Protein AF-T1CSE5-F1 (afdb_monomer_lite)

Organism: NCBI:txid410659

pLDDT: mean 74.05, std 18.42, range [29.72, 98.0]

Foldseek 3Di:
DDDDDPVDDDDDDDDPDDDDDDDPPPDPDDDDDDDDDDDDDDDDDDDDDDPDDDPDPPPPPVVVVVVVVVVVCCVPVVDPPDLLVVQVVLLVQLVVQLVLLVVLCPDPVNVVLVVLLVVLLVVCCVPPNVPQDSSNVSSVLSCLVLVQLLVCLLDPPDNPLVPDPVSVSSVVSVVSSCVPDDDPPCVSSVVVSVVSNVCSPPDPDPVSSVVSVVVCCVNRVCSSPVVVCVVLVQDDDDLVVLLVVQVVVQVCCCPPPVDGCLDPPRDDDDPCCRVVSNVVCNVVNCRHDPVSD

Radius of gyration: 32.75 Å; chains: 1; bounding box: 56×81×98 Å

Secondary structure (DSSP, 8-state):
--PPPTT--------S----PPP----------------------PPPPP-----------HHHHHHHHHHHHHHHHS----HHHHHHHHHHHHHHHHHHHHHHHH-TT-HHHHHHHHHHHHHHHHHT-TT--HHHHHHHHHHHHHHHHHHHHHTTT--HHHH-HHHHHHHHHHHHHHTT---SSHHHHHHHHHHHHHHHTT--SHHHHHHHHHHHIIIIIHHHSHHHHHHH------HHHHHHHHHHHHHHHHHHHS--TTSTT-----TT-TTTHHHHHHHHSSSS-TTT-

InterPro domains:
  IPR029063 S-adenosyl-L-methionine-dependent methyltransferase superfamily [G3DSA:3.40.50.150] (212-290)
  IPR029063 S-adenosyl-L-methionine-dependent methyltransferase superfamily [SSF53335] (146-285)
  IPR053980 Type ISP restriction-modification enzyme, coupler domain [PF22240] (82-207)

Sequence (293 aa):
MIGRDPRKMEVIAITDKIQRQAAKTKDKITKPRGPSGRGSHGIGEPAPTPTYKAQQELQFEIGEIERAIYARLVQKVGNRHHWEDWANDIAKIANTHIDRIRGILENPDYPLEQAAFASFATDLRQNLNDSISDDEIIEMLAQHLITRPVFDSLFEGYSFARHNPISQAMQSVVDILESHQISKEADTLQVFYDSVKFRASGIDNAAGKQKIVVELYDKFFRNAFPRMSERLGIVYTPVEVVDFIIHSVNHILKVEFDQTLGSQGVHILDPFTGTGTFITRLLQSGLITPKEL

Structure (mmCIF, N/CA/C/O backbone):
data_AF-T1CSE5-F1
#
_entry.id   AF-T1CSE5-F1
#
loop_
_atom_site.group_PDB
_atom_site.id
_atom_site.type_symbol
_atom_site.label_atom_id
_atom_site.label_alt_id
_atom_site.label_comp_id
_atom_site.label_asym_id
_atom_site.label_entity_id
_atom_site.label_seq_id
_atom_site.pdbx_PDB_ins_code
_atom_site.Cartn_x
_atom_site.Cartn_y
_atom_site.Cartn_z
_atom_site.occupancy
_atom_site.B_iso_or_equiv
_atom_site.auth_seq_id
_atom_site.auth_comp_id
_atom_site.auth_asym_id
_atom_site.auth_atom_id
_atom_site.pdbx_PDB_model_num
ATOM 1 N N . MET A 1 1 ? -29.639 42.936 -13.467 1.00 33.81 1 MET A N 1
ATOM 2 C CA . MET A 1 1 ? -28.877 41.770 -12.973 1.00 33.81 1 MET A CA 1
ATOM 3 C C . MET A 1 1 ? -29.198 40.594 -13.876 1.00 33.81 1 MET A C 1
ATOM 5 O O . MET A 1 1 ? -30.325 40.127 -13.839 1.00 33.81 1 MET A O 1
ATOM 9 N N . ILE A 1 2 ? -28.268 40.176 -14.734 1.00 37.53 2 ILE A N 1
ATOM 10 C CA . ILE A 1 2 ? -28.406 38.945 -15.523 1.00 37.53 2 ILE A CA 1
ATOM 11 C C . ILE A 1 2 ? -27.413 37.959 -14.912 1.00 37.53 2 ILE A C 1
ATOM 13 O O . ILE A 1 2 ? -26.215 38.236 -14.879 1.00 37.53 2 ILE A O 1
ATOM 17 N N . GLY A 1 3 ? -27.929 36.878 -14.327 1.00 45.94 3 GLY A N 1
ATOM 18 C CA . GLY A 1 3 ? -27.120 35.826 -13.719 1.00 45.94 3 GLY A CA 1
ATOM 19 C C . GLY A 1 3 ? -26.286 35.108 -14.778 1.00 45.94 3 GLY A C 1
ATOM 20 O O . GLY A 1 3 ? -26.797 34.769 -15.844 1.00 45.94 3 GLY A O 1
ATOM 21 N N . ARG A 1 4 ? -24.996 34.905 -14.492 1.00 54.53 4 ARG A N 1
ATOM 22 C CA . ARG A 1 4 ? -24.082 34.124 -15.335 1.00 54.53 4 ARG A CA 1
ATOM 23 C C . ARG A 1 4 ? -24.475 32.646 -15.281 1.00 54.53 4 ARG A C 1
ATOM 25 O O . ARG A 1 4 ? -24.488 32.057 -14.206 1.00 54.53 4 ARG A O 1
ATOM 32 N N . ASP A 1 5 ? -24.771 32.071 -16.443 1.00 52.59 5 ASP A N 1
ATOM 33 C CA . ASP A 1 5 ? -24.953 30.631 -16.641 1.00 52.59 5 ASP A CA 1
ATOM 34 C C . ASP A 1 5 ? -23.608 29.901 -16.416 1.00 52.59 5 ASP A C 1
ATOM 36 O O . ASP A 1 5 ? -22.650 30.170 -17.146 1.00 52.59 5 ASP A O 1
ATOM 40 N N . PRO A 1 6 ? -23.494 28.988 -15.432 1.00 58.56 6 PRO A N 1
ATOM 41 C CA . PRO A 1 6 ? -22.246 28.290 -15.117 1.00 58.56 6 PRO A CA 1
ATOM 42 C C . PRO A 1 6 ? -21.803 27.280 -16.189 1.00 58.56 6 PRO A C 1
ATOM 44 O O . PRO A 1 6 ? -20.710 26.728 -16.080 1.00 58.56 6 PRO A O 1
ATOM 47 N N . ARG A 1 7 ? -22.609 27.028 -17.232 1.00 59.19 7 ARG A N 1
ATOM 48 C CA . ARG A 1 7 ? -22.254 26.124 -18.343 1.00 59.19 7 ARG A CA 1
ATOM 49 C C . ARG A 1 7 ? -21.482 26.803 -19.476 1.00 59.19 7 ARG A C 1
ATOM 51 O O . ARG A 1 7 ? -21.030 26.117 -20.389 1.00 59.19 7 ARG A O 1
ATOM 58 N N . LYS A 1 8 ? -21.332 28.132 -19.449 1.00 44.88 8 LYS A N 1
ATOM 59 C CA . LYS A 1 8 ? -20.602 28.898 -20.469 1.00 44.88 8 LYS A CA 1
ATOM 60 C C . LYS A 1 8 ? -19.478 29.707 -19.831 1.00 44.88 8 LYS A C 1
ATOM 62 O O . LYS A 1 8 ? -19.724 30.583 -19.009 1.00 44.88 8 LYS A O 1
ATOM 67 N N . MET A 1 9 ? -18.241 29.437 -20.248 1.00 55.22 9 MET A N 1
ATOM 68 C CA . MET A 1 9 ? -17.080 30.253 -19.896 1.00 55.22 9 MET A CA 1
ATOM 69 C C . MET A 1 9 ? -16.775 31.219 -21.044 1.00 55.22 9 MET A C 1
ATOM 71 O O . MET A 1 9 ? -16.553 30.797 -22.176 1.00 55.22 9 MET A O 1
ATOM 75 N N . GLU A 1 10 ? -16.770 32.516 -20.746 1.00 54.25 10 GLU A N 1
ATOM 76 C CA . GLU A 1 10 ? -16.386 33.573 -21.682 1.00 54.25 10 GLU A CA 1
ATOM 77 C C . GLU A 1 10 ? -14.981 34.067 -21.321 1.00 54.25 10 GLU A C 1
ATOM 79 O O . GLU A 1 10 ? -14.750 34.564 -20.215 1.00 54.25 10 GLU A O 1
ATOM 84 N N . VAL A 1 11 ? -14.028 33.897 -22.241 1.00 55.38 11 VAL A N 1
ATOM 85 C CA . VAL A 1 11 ? -12.640 34.339 -22.068 1.00 55.38 11 VAL A CA 1
ATOM 86 C C . VAL A 1 11 ? -12.456 35.655 -22.813 1.00 55.38 11 VAL A C 1
ATOM 88 O O . VAL A 1 11 ? -12.438 35.684 -24.040 1.00 55.38 11 VAL A O 1
ATOM 91 N N . ILE A 1 12 ? -12.303 36.747 -22.066 1.00 52.47 12 ILE A N 1
ATOM 92 C CA . ILE A 1 12 ? -12.042 38.078 -22.622 1.00 52.47 12 ILE A CA 1
ATOM 93 C C . ILE A 1 12 ? -10.558 38.387 -22.420 1.00 52.47 12 ILE A C 1
ATOM 95 O O . ILE A 1 12 ? -10.112 38.652 -21.303 1.00 52.47 12 ILE A O 1
ATOM 99 N N . ALA A 1 13 ? -9.777 38.327 -23.499 1.00 45.34 13 ALA A N 1
ATOM 100 C CA . ALA A 1 13 ? -8.375 38.724 -23.482 1.00 45.34 13 ALA A CA 1
ATOM 101 C C . ALA A 1 13 ? -8.272 40.251 -23.622 1.00 45.34 13 ALA A C 1
ATOM 103 O O . ALA A 1 13 ? -8.474 40.797 -24.703 1.00 45.34 13 ALA A O 1
ATOM 104 N N . ILE A 1 14 ? -7.957 40.940 -22.524 1.00 52.62 14 ILE A N 1
ATOM 105 C CA . ILE A 1 14 ? -7.673 42.380 -22.523 1.00 52.62 14 ILE A CA 1
ATOM 106 C C . ILE A 1 14 ? -6.153 42.543 -22.509 1.00 52.62 14 ILE A C 1
ATOM 108 O O . ILE A 1 14 ? -5.489 42.085 -21.578 1.00 52.62 14 ILE A O 1
ATOM 112 N N . THR A 1 15 ? -5.592 43.161 -23.549 1.00 50.06 15 THR A N 1
ATOM 113 C CA . THR A 1 15 ? -4.172 43.527 -23.588 1.00 50.06 15 THR A CA 1
ATOM 114 C C . THR A 1 15 ? -4.006 44.969 -24.040 1.00 50.06 15 THR A C 1
ATOM 116 O O . THR A 1 15 ? -4.461 45.350 -25.116 1.00 50.06 15 THR A O 1
ATOM 119 N N . ASP A 1 16 ? -3.295 45.754 -23.236 1.00 48.62 16 ASP A N 1
ATOM 120 C CA . ASP A 1 16 ? -2.958 47.146 -23.555 1.00 48.62 16 ASP A CA 1
ATOM 121 C C . ASP A 1 16 ? -1.625 47.254 -24.318 1.00 48.62 16 ASP A C 1
ATOM 123 O O . ASP A 1 16 ? -1.178 48.345 -24.672 1.00 48.62 16 ASP A O 1
ATOM 127 N N . LYS A 1 17 ? -0.940 46.123 -24.560 1.00 50.91 17 LYS A N 1
ATOM 128 C CA . LYS A 1 17 ? 0.380 46.084 -25.203 1.00 50.91 17 LYS A CA 1
ATOM 129 C C . LYS A 1 17 ? 0.447 44.988 -26.258 1.00 50.91 17 LYS A C 1
ATOM 131 O O . LYS A 1 17 ? 0.666 43.817 -25.960 1.00 50.91 17 LYS A O 1
ATOM 136 N N . ILE A 1 18 ? 0.336 45.396 -27.518 1.00 47.66 18 ILE A N 1
ATOM 137 C CA . ILE A 1 18 ? 0.655 44.552 -28.672 1.00 47.66 18 ILE A CA 1
ATOM 138 C C . ILE A 1 18 ? 2.181 44.555 -28.834 1.00 47.66 18 ILE A C 1
ATOM 140 O O . ILE A 1 18 ? 2.756 45.510 -29.357 1.00 47.66 18 ILE A O 1
ATOM 144 N N . GLN A 1 19 ? 2.865 43.500 -28.385 1.00 49.91 19 GLN A N 1
ATOM 145 C CA . GLN A 1 19 ? 4.266 43.289 -28.755 1.00 49.91 19 GLN A CA 1
ATOM 146 C C . GLN A 1 19 ? 4.325 42.729 -30.180 1.00 49.91 19 GLN A C 1
ATOM 148 O O . GLN A 1 19 ? 4.033 41.560 -30.415 1.00 49.91 19 GLN A O 1
ATOM 153 N N . ARG A 1 20 ? 4.722 43.565 -31.147 1.00 41.72 20 ARG A N 1
ATOM 154 C CA . ARG A 1 20 ? 5.122 43.086 -32.476 1.00 41.72 20 ARG A CA 1
ATOM 155 C C . ARG A 1 20 ? 6.402 42.269 -32.322 1.00 41.72 20 ARG A C 1
ATOM 157 O O . ARG A 1 20 ? 7.460 42.837 -32.057 1.00 41.72 20 ARG A O 1
ATOM 164 N N . GLN A 1 21 ? 6.321 40.953 -32.500 1.00 42.22 21 GLN A N 1
ATOM 165 C CA . GLN A 1 21 ? 7.524 40.149 -32.679 1.00 42.22 21 GLN A CA 1
ATOM 166 C C . GLN A 1 21 ? 8.209 40.575 -33.984 1.00 42.22 21 GLN A C 1
ATOM 168 O O . GLN A 1 21 ? 7.591 40.606 -35.049 1.00 42.22 21 GLN A O 1
ATOM 173 N N . ALA A 1 22 ? 9.487 40.943 -33.897 1.00 37.91 22 ALA A N 1
ATOM 174 C CA . ALA A 1 22 ? 10.308 41.193 -35.070 1.00 37.91 22 ALA A CA 1
ATOM 175 C C . ALA A 1 22 ? 10.487 39.873 -35.833 1.00 37.91 22 ALA A C 1
ATOM 177 O O . ALA A 1 22 ? 11.041 38.911 -35.297 1.00 37.91 22 ALA A O 1
ATOM 178 N N . ALA A 1 23 ? 10.011 39.826 -37.077 1.00 37.22 23 ALA A N 1
ATOM 179 C CA . ALA A 1 23 ? 10.247 38.703 -37.970 1.00 37.22 23 ALA A CA 1
ATOM 180 C C . ALA A 1 23 ? 11.762 38.488 -38.120 1.00 37.22 23 ALA A C 1
ATOM 182 O O . ALA A 1 23 ? 12.473 39.352 -38.631 1.00 37.22 23 ALA A O 1
ATOM 183 N N . LYS A 1 24 ? 12.268 37.334 -37.671 1.00 38.41 24 LYS A N 1
ATOM 184 C CA . LYS A 1 24 ? 13.612 36.876 -38.032 1.00 38.41 24 LYS A CA 1
ATOM 185 C C . LYS A 1 24 ? 13.576 36.440 -39.496 1.00 38.41 24 LYS A C 1
ATOM 187 O O . LYS A 1 24 ? 13.224 35.302 -39.796 1.00 38.41 24 LYS A O 1
ATOM 192 N N . THR A 1 25 ? 13.935 37.338 -40.407 1.00 32.50 25 THR A N 1
ATOM 193 C CA . THR A 1 25 ? 14.223 37.004 -41.805 1.00 32.50 25 THR A CA 1
ATOM 194 C C . THR A 1 25 ? 15.426 36.060 -41.839 1.00 32.50 25 THR A C 1
ATOM 196 O O . THR A 1 25 ? 16.565 36.462 -41.610 1.00 32.50 25 THR A O 1
ATOM 199 N N . LYS A 1 26 ? 15.183 34.771 -42.095 1.00 37.22 26 LYS A N 1
ATOM 200 C CA . LYS A 1 26 ? 16.223 33.848 -42.565 1.00 37.22 26 LYS A CA 1
ATOM 201 C C . LYS A 1 26 ? 16.436 34.108 -44.058 1.00 37.22 26 LYS A C 1
ATOM 203 O O . LYS A 1 26 ? 15.924 33.363 -44.888 1.00 37.22 26 LYS A O 1
ATOM 208 N N . ASP A 1 27 ? 17.196 35.145 -44.397 1.00 33.84 27 ASP A N 1
ATOM 209 C CA . ASP A 1 27 ? 17.663 35.332 -45.772 1.00 33.84 27 ASP A CA 1
ATOM 210 C C . ASP A 1 27 ? 18.810 34.353 -46.061 1.00 33.84 27 ASP A C 1
ATOM 212 O O . ASP A 1 27 ? 19.979 34.592 -45.755 1.00 33.84 27 ASP A O 1
ATOM 216 N N . LYS A 1 28 ? 18.467 33.212 -46.669 1.00 33.34 28 LYS A N 1
ATOM 217 C CA . LYS A 1 28 ? 19.418 32.418 -47.455 1.00 33.34 28 LYS A CA 1
ATOM 218 C C . LYS A 1 28 ? 19.690 33.180 -48.753 1.00 33.34 28 LYS A C 1
ATOM 220 O O . LYS A 1 28 ? 18.930 33.073 -49.709 1.00 33.34 28 LYS A O 1
ATOM 225 N N . ILE A 1 29 ? 20.790 33.929 -48.801 1.00 33.53 29 ILE A N 1
ATOM 226 C CA . ILE A 1 29 ? 21.290 34.518 -50.048 1.00 33.53 29 ILE A CA 1
ATOM 227 C C . ILE A 1 29 ? 21.961 33.411 -50.875 1.00 33.53 29 ILE A C 1
ATOM 229 O O . ILE A 1 29 ? 23.144 33.115 -50.713 1.00 33.53 29 ILE A O 1
ATOM 233 N N . THR A 1 30 ? 21.211 32.806 -51.793 1.00 32.38 30 THR A N 1
ATOM 234 C CA . THR A 1 30 ? 21.764 32.169 -52.996 1.00 32.38 30 THR A CA 1
ATOM 235 C C . THR A 1 30 ? 21.868 33.223 -54.097 1.00 32.38 30 THR A C 1
ATOM 237 O O . THR A 1 30 ? 20.857 33.709 -54.597 1.00 32.38 30 THR A O 1
ATOM 240 N N . LYS A 1 31 ? 23.101 33.596 -54.461 1.00 32.97 31 LYS A N 1
ATOM 241 C CA . LYS A 1 31 ? 23.414 34.467 -55.608 1.00 32.97 31 LYS A CA 1
ATOM 242 C C . LYS A 1 31 ? 22.926 33.852 -56.930 1.00 32.97 31 LYS A C 1
ATOM 244 O O . LYS A 1 31 ? 23.204 32.676 -57.160 1.00 32.97 31 LYS A O 1
ATOM 249 N N . PRO A 1 32 ? 22.444 34.676 -57.876 1.00 34.69 32 PRO A N 1
ATOM 250 C CA . PRO A 1 32 ? 22.691 34.451 -59.295 1.00 34.69 32 PRO A CA 1
ATOM 251 C C . PRO A 1 32 ? 23.619 35.528 -59.886 1.00 34.69 32 PRO A C 1
ATOM 253 O O . PRO A 1 32 ? 23.683 36.669 -59.433 1.00 34.69 32 PRO A O 1
ATOM 256 N N . ARG A 1 33 ? 24.391 35.112 -60.892 1.00 31.08 33 ARG A N 1
ATOM 257 C CA . ARG A 1 33 ? 25.416 35.866 -61.631 1.00 31.08 33 ARG A CA 1
ATOM 258 C C . ARG A 1 33 ? 24.795 36.616 -62.827 1.00 31.08 33 ARG A C 1
ATOM 260 O O . ARG A 1 33 ? 24.253 35.952 -63.697 1.00 31.08 33 ARG A O 1
ATOM 267 N N . GLY A 1 34 ? 25.039 37.933 -62.903 1.00 31.73 34 GLY A N 1
ATOM 268 C CA . GLY A 1 34 ? 25.241 38.763 -64.119 1.00 31.73 34 GLY A CA 1
ATOM 269 C C . GLY A 1 34 ? 24.046 39.073 -65.050 1.00 31.73 34 GLY A C 1
ATOM 270 O O . GLY A 1 34 ? 23.032 38.391 -64.959 1.00 31.73 34 GLY A O 1
ATOM 271 N N . PRO A 1 35 ? 24.163 40.055 -65.984 1.00 38.34 35 PRO A N 1
ATOM 272 C CA . PRO A 1 35 ? 25.331 40.876 -66.328 1.00 38.34 35 PRO A CA 1
ATOM 273 C C . PRO A 1 35 ? 25.133 42.404 -66.176 1.00 38.34 35 PRO A C 1
ATOM 275 O O . PRO A 1 35 ? 24.041 42.936 -66.007 1.00 38.34 35 PRO A O 1
ATOM 278 N N . SER A 1 36 ? 26.264 43.097 -66.253 1.00 38.84 36 SER A N 1
ATOM 279 C CA . SER A 1 36 ? 26.488 44.541 -66.311 1.00 38.84 36 SER A CA 1
ATOM 280 C C . SER A 1 36 ? 25.821 45.219 -67.519 1.00 38.84 36 SER A C 1
ATOM 282 O O . SER A 1 36 ? 25.925 44.723 -68.638 1.00 38.84 36 SER A O 1
ATOM 284 N N . GLY A 1 37 ? 25.245 46.415 -67.330 1.00 29.72 37 GLY A N 1
ATOM 285 C CA . GLY A 1 37 ? 24.769 47.240 -68.445 1.00 29.72 37 GLY A CA 1
ATOM 286 C C . GLY A 1 37 ? 24.151 48.582 -68.039 1.00 29.72 37 GLY A C 1
ATOM 287 O O . GLY A 1 37 ? 23.025 48.619 -67.574 1.00 29.72 37 GLY A O 1
ATOM 288 N N . ARG A 1 38 ? 24.924 49.658 -68.247 1.00 34.66 38 ARG A N 1
ATOM 289 C CA . ARG A 1 38 ? 24.548 51.059 -68.547 1.00 34.66 38 ARG A CA 1
ATOM 290 C C . ARG A 1 38 ? 23.264 51.648 -67.936 1.00 34.66 38 ARG A C 1
ATOM 292 O O . ARG A 1 38 ? 22.151 51.325 -68.331 1.00 34.66 38 ARG A O 1
ATOM 299 N N . GLY A 1 39 ? 23.469 52.680 -67.113 1.00 40.41 39 GLY A N 1
ATOM 300 C CA . GLY A 1 39 ? 22.441 53.645 -66.740 1.00 40.41 39 GLY A CA 1
ATOM 301 C C . GLY A 1 39 ? 21.843 54.343 -67.963 1.00 40.41 39 GLY A C 1
ATOM 302 O O . GLY A 1 39 ? 22.531 55.066 -68.682 1.00 40.41 39 GLY A O 1
ATOM 303 N N . SER A 1 40 ? 20.548 54.120 -68.160 1.00 38.94 40 SER A N 1
ATOM 304 C CA . SER A 1 40 ? 19.674 54.897 -69.030 1.00 38.94 40 SER A CA 1
ATOM 305 C C . SER A 1 40 ? 18.783 55.751 -68.134 1.00 38.94 40 SER A C 1
ATOM 307 O O . SER A 1 40 ? 18.108 55.228 -67.250 1.00 38.94 40 SER A O 1
ATOM 309 N N . HIS A 1 41 ? 18.816 57.064 -68.343 1.00 39.72 41 HIS A N 1
ATOM 310 C CA . HIS A 1 41 ? 17.926 58.018 -67.690 1.00 39.72 41 HIS A CA 1
ATOM 311 C C . HIS A 1 41 ? 16.508 57.814 -68.239 1.00 39.72 41 HIS A C 1
ATOM 313 O O . HIS A 1 41 ? 16.316 57.786 -69.453 1.00 39.72 41 HIS A O 1
ATOM 319 N N . GLY A 1 42 ? 15.530 57.631 -67.352 1.00 38.94 42 GLY A N 1
ATOM 320 C CA . GLY A 1 42 ? 14.126 57.478 -67.723 1.00 38.94 42 GLY A CA 1
ATOM 321 C C . GLY A 1 42 ? 13.445 58.817 -67.990 1.00 38.94 42 GLY A C 1
ATOM 322 O O . GLY A 1 42 ? 13.756 59.807 -67.332 1.00 38.94 42 GLY A O 1
ATOM 323 N N . ILE A 1 43 ? 12.466 58.814 -68.896 1.00 36.12 43 ILE A N 1
ATOM 324 C CA . ILE A 1 43 ? 11.342 59.754 -68.874 1.00 36.12 43 ILE A CA 1
ATOM 325 C C . ILE A 1 43 ? 10.085 58.976 -69.291 1.00 36.12 43 ILE A C 1
ATOM 327 O O . ILE A 1 43 ? 9.989 58.552 -70.439 1.00 36.12 43 ILE A O 1
ATOM 331 N N . GLY A 1 44 ? 9.128 58.812 -68.368 1.00 51.84 44 GLY A N 1
ATOM 332 C CA . GLY A 1 44 ? 7.739 58.485 -68.717 1.00 51.84 44 GLY A CA 1
ATOM 333 C C . GLY A 1 44 ? 7.163 57.124 -68.303 1.00 51.84 44 GLY A C 1
ATOM 334 O O . GLY A 1 44 ? 6.387 56.579 -69.077 1.00 51.84 44 GLY A O 1
ATOM 335 N N . GLU A 1 45 ? 7.439 56.600 -67.103 1.00 48.59 45 GLU A N 1
ATOM 336 C CA . GLU A 1 45 ? 6.612 55.517 -66.532 1.00 48.59 45 GLU A CA 1
ATOM 337 C C . GLU A 1 45 ? 5.945 55.958 -65.217 1.00 48.59 45 GLU A C 1
ATOM 339 O O . GLU A 1 45 ? 6.599 56.595 -64.383 1.00 48.59 45 GLU A O 1
ATOM 344 N N . PRO A 1 46 ? 4.640 55.672 -65.021 1.00 51.38 46 PRO A N 1
ATOM 345 C CA . PRO A 1 46 ? 3.936 56.023 -63.796 1.00 51.38 46 PRO A CA 1
ATOM 346 C C . PRO A 1 46 ? 4.518 55.232 -62.620 1.00 51.38 46 PRO A C 1
ATOM 348 O O . PRO A 1 46 ? 4.794 54.039 -62.734 1.00 51.38 46 PRO A O 1
ATOM 351 N N . ALA A 1 47 ? 4.711 55.907 -61.485 1.00 55.28 47 ALA A N 1
ATOM 352 C CA . ALA A 1 47 ? 5.242 55.286 -60.276 1.00 55.28 47 ALA A CA 1
ATOM 353 C C . ALA A 1 47 ? 4.416 54.037 -59.897 1.00 55.28 47 ALA A C 1
ATOM 355 O O . ALA A 1 47 ? 3.183 54.094 -59.952 1.00 55.28 47 ALA A O 1
ATOM 356 N N . PRO A 1 48 ? 5.053 52.920 -59.497 1.00 53.19 48 PRO A N 1
ATOM 357 C CA . PRO A 1 48 ? 4.321 51.723 -59.118 1.00 53.19 48 PRO A CA 1
ATOM 358 C C . PRO A 1 48 ? 3.452 52.030 -57.895 1.00 53.19 48 PRO A C 1
ATOM 360 O O . PRO A 1 48 ? 3.932 52.554 -56.887 1.00 53.19 48 PRO A O 1
ATOM 363 N N . THR A 1 49 ? 2.161 51.710 -57.988 1.00 53.78 49 THR A N 1
ATOM 364 C CA . THR A 1 49 ? 1.218 51.767 -56.864 1.00 53.78 49 THR A CA 1
ATOM 365 C C . THR A 1 49 ? 1.813 51.041 -55.657 1.00 53.78 49 THR A C 1
ATOM 367 O O . THR A 1 49 ? 2.306 49.921 -55.824 1.00 53.78 49 THR A O 1
ATOM 370 N N . PRO A 1 50 ? 1.779 51.628 -54.446 1.00 51.16 50 PRO A N 1
ATOM 371 C CA . PRO A 1 50 ? 2.349 50.980 -53.279 1.00 51.16 50 PRO A CA 1
ATOM 372 C C . PRO A 1 50 ? 1.603 49.667 -53.043 1.00 51.16 50 PRO A C 1
ATOM 374 O O . PRO A 1 50 ? 0.402 49.652 -52.778 1.00 51.16 50 PRO A O 1
ATOM 377 N N . THR A 1 51 ? 2.315 48.548 -53.150 1.00 54.38 51 THR A N 1
ATOM 378 C CA . THR A 1 51 ? 1.815 47.251 -52.705 1.00 54.38 51 THR A CA 1
ATOM 379 C C . THR A 1 51 ? 1.569 47.344 -51.206 1.00 54.38 51 THR A C 1
ATOM 381 O O . THR A 1 51 ? 2.514 47.317 -50.412 1.00 54.38 51 THR A O 1
ATOM 384 N N . TYR A 1 52 ? 0.306 47.481 -50.807 1.00 52.03 52 TYR A N 1
ATOM 385 C CA . TYR A 1 52 ? -0.089 47.265 -49.423 1.00 52.03 52 TYR A CA 1
ATOM 386 C C . TYR A 1 52 ? 0.356 45.852 -49.050 1.00 52.03 52 TYR A C 1
ATOM 388 O O . TYR A 1 52 ? -0.008 44.885 -49.720 1.00 52.03 52 TYR A O 1
ATOM 396 N N . LYS A 1 53 ? 1.203 45.728 -48.020 1.00 53.88 53 LYS A N 1
ATOM 397 C CA . LYS A 1 53 ? 1.565 44.418 -47.475 1.00 53.88 53 LYS A CA 1
ATOM 398 C C . LYS A 1 53 ? 0.257 43.723 -47.110 1.00 53.88 53 LYS A C 1
ATOM 400 O O . LYS A 1 53 ? -0.463 44.232 -46.254 1.00 53.88 53 LYS A O 1
ATOM 405 N N . ALA A 1 54 ? -0.052 42.612 -47.779 1.00 58.75 54 ALA A N 1
ATOM 406 C CA . ALA A 1 54 ? -1.179 41.771 -47.409 1.00 58.75 54 ALA A CA 1
ATOM 407 C C . ALA A 1 54 ? -1.084 41.503 -45.902 1.00 58.75 54 ALA A C 1
ATOM 409 O O . ALA A 1 54 ? -0.024 41.106 -45.407 1.00 58.75 54 ALA A O 1
ATOM 410 N N . GLN A 1 55 ? -2.151 41.823 -45.174 1.00 50.69 55 GLN A N 1
ATOM 411 C CA . GLN A 1 55 ? -2.222 41.602 -43.740 1.00 50.69 55 GLN A CA 1
ATOM 412 C C . GLN A 1 55 ? -2.053 40.102 -43.507 1.00 50.69 55 GLN A C 1
ATOM 414 O O . GLN A 1 55 ? -2.915 39.318 -43.890 1.00 50.69 55 GLN A O 1
ATOM 419 N N . GLN A 1 56 ? -0.902 39.700 -42.965 1.00 57.16 56 GLN A N 1
ATOM 420 C CA . GLN A 1 56 ? -0.678 38.308 -42.604 1.00 57.16 56 GLN A CA 1
ATOM 421 C C . GLN A 1 56 ? -1.707 37.940 -41.539 1.00 57.16 56 GLN A C 1
ATOM 423 O O . GLN A 1 56 ? -1.816 38.627 -40.519 1.00 57.16 56 GLN A O 1
ATOM 428 N N . GLU A 1 57 ? -2.473 36.883 -41.795 1.00 52.56 57 GLU A N 1
ATOM 429 C CA . GLU A 1 57 ? -3.298 36.266 -40.767 1.00 52.56 57 GLU A CA 1
ATOM 430 C C . GLU A 1 57 ? -2.387 35.883 -39.601 1.00 52.56 57 GLU A C 1
ATOM 432 O O . GLU A 1 57 ? -1.373 35.201 -39.777 1.00 52.56 57 GLU A O 1
ATOM 437 N N . LEU A 1 58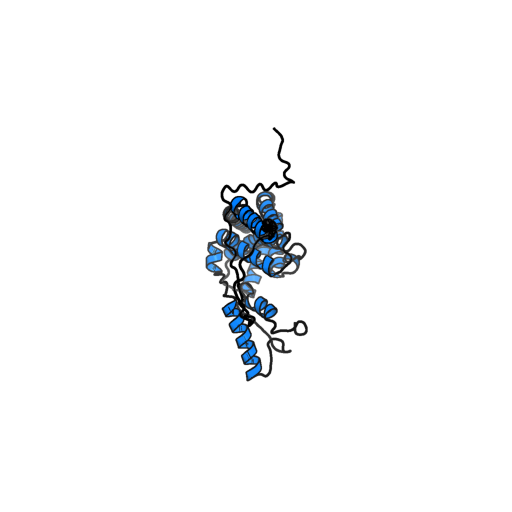 ? -2.726 36.363 -38.404 1.00 54.50 58 LEU A N 1
ATOM 438 C CA . LEU A 1 58 ? -2.154 35.839 -37.174 1.00 54.50 58 LEU A CA 1
ATOM 439 C C . LEU A 1 58 ? -2.533 34.358 -37.131 1.00 54.50 58 LEU A C 1
ATOM 441 O O . LEU A 1 58 ? -3.684 34.026 -36.853 1.00 54.50 58 LEU A O 1
ATOM 445 N N . GLN A 1 59 ? -1.585 33.471 -37.440 1.00 52.16 59 GLN A N 1
ATOM 446 C CA . GLN A 1 59 ? -1.728 32.053 -37.139 1.00 52.16 59 GLN A CA 1
ATOM 447 C C . GLN A 1 59 ? -1.738 31.931 -35.618 1.00 52.16 59 GLN A C 1
ATOM 449 O O . GLN A 1 59 ? -0.700 31.870 -34.965 1.00 52.16 59 GLN A O 1
ATOM 454 N N . PHE A 1 60 ? -2.933 31.998 -35.042 1.00 55.16 60 PHE A N 1
ATOM 455 C CA . PHE A 1 60 ? -3.135 31.688 -33.644 1.00 55.16 60 PHE A CA 1
ATOM 456 C C . PHE A 1 60 ? -2.875 30.195 -33.480 1.00 55.16 60 PHE A C 1
ATOM 458 O O . PHE A 1 60 ? -3.637 29.365 -33.975 1.00 55.16 60 PHE A O 1
ATOM 465 N N . GLU A 1 61 ? -1.797 29.843 -32.783 1.00 59.00 61 GLU A N 1
ATOM 466 C CA . GLU A 1 61 ? -1.617 28.489 -32.277 1.00 59.00 61 GLU A CA 1
ATOM 467 C C . GLU A 1 61 ? -2.644 28.273 -31.161 1.00 59.00 61 GLU A C 1
ATOM 469 O O . GLU A 1 61 ? -2.366 28.463 -29.978 1.00 59.00 61 GLU A O 1
ATOM 474 N N . ILE A 1 62 ? -3.877 27.936 -31.555 1.00 58.81 62 ILE A N 1
ATOM 475 C CA . ILE A 1 62 ? -5.033 27.740 -30.666 1.00 58.81 62 ILE A CA 1
ATOM 476 C C . ILE A 1 62 ? -4.653 26.842 -29.477 1.00 58.81 62 ILE A C 1
ATOM 478 O O . ILE A 1 62 ? -5.028 27.137 -28.344 1.00 58.81 62 ILE A O 1
ATOM 482 N N . GLY A 1 63 ? -3.801 25.835 -29.703 1.00 68.62 63 GLY A N 1
ATOM 483 C CA . GLY A 1 63 ? -3.305 24.944 -28.654 1.00 68.62 63 GLY A CA 1
ATOM 484 C C . GLY A 1 63 ? -2.379 25.596 -27.615 1.00 68.62 63 GLY A C 1
ATOM 485 O O . GLY A 1 63 ? -2.401 25.193 -26.455 1.00 68.62 63 GLY A O 1
ATOM 486 N N . GLU A 1 64 ? -1.564 26.600 -27.959 1.00 71.19 64 GLU A N 1
ATOM 487 C CA . GLU A 1 64 ? -0.726 27.299 -26.967 1.00 71.19 64 GLU A CA 1
ATOM 488 C C . GLU A 1 64 ? -1.556 28.188 -26.047 1.00 71.19 64 GLU A C 1
ATOM 490 O O . GLU A 1 64 ? -1.343 28.198 -24.832 1.00 71.19 64 GLU A O 1
ATOM 495 N N . ILE A 1 65 ? -2.536 28.890 -26.614 1.00 71.81 65 ILE A N 1
ATOM 496 C CA . ILE A 1 65 ? -3.447 29.747 -25.854 1.00 71.81 65 ILE A CA 1
ATOM 497 C C . ILE A 1 65 ? -4.347 28.893 -24.963 1.00 71.81 65 ILE A C 1
ATOM 499 O O . ILE A 1 65 ? -4.496 29.202 -23.785 1.00 71.81 65 ILE A O 1
ATOM 503 N N . GLU A 1 66 ? -4.881 27.788 -25.481 1.00 73.62 66 GLU A N 1
ATOM 504 C CA . GLU A 1 66 ? -5.658 26.820 -24.707 1.00 73.62 66 GLU A CA 1
ATOM 505 C C . GLU A 1 66 ? -4.852 26.277 -23.517 1.00 73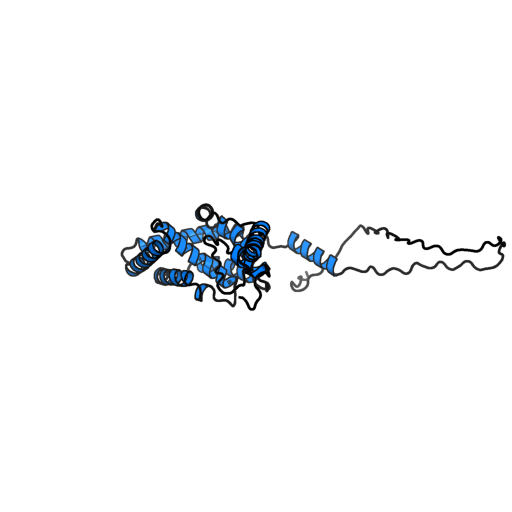.62 66 GLU A C 1
ATOM 507 O O . GLU A 1 66 ? -5.301 26.365 -22.372 1.00 73.62 66 GLU A O 1
ATOM 512 N N . ARG A 1 67 ? -3.610 25.820 -23.744 1.00 73.19 67 ARG A N 1
ATOM 513 C CA . ARG A 1 67 ? -2.707 25.376 -22.665 1.00 73.19 67 ARG A CA 1
ATOM 514 C C . ARG A 1 67 ? -2.421 26.482 -21.652 1.00 73.19 67 ARG A C 1
ATOM 516 O O . ARG A 1 67 ? -2.413 26.218 -20.449 1.00 73.19 67 ARG A O 1
ATOM 523 N N . ALA A 1 68 ? -2.203 27.714 -22.108 1.00 75.62 68 ALA A N 1
ATOM 524 C CA . ALA A 1 68 ? -1.961 28.855 -21.230 1.00 75.62 68 ALA A CA 1
ATOM 525 C C . ALA A 1 68 ? -3.200 29.213 -20.392 1.00 75.62 68 ALA A C 1
ATOM 527 O O . ALA A 1 68 ? -3.064 29.536 -19.209 1.00 75.62 68 ALA A O 1
ATOM 528 N N . ILE A 1 69 ? -4.401 29.110 -20.969 1.00 76.94 69 ILE A N 1
ATOM 529 C CA . ILE A 1 69 ? -5.675 29.300 -20.266 1.00 76.94 69 ILE A CA 1
ATOM 530 C C . ILE A 1 69 ? -5.861 28.201 -19.219 1.00 76.94 69 ILE A C 1
ATOM 532 O O . ILE A 1 69 ? -6.108 28.532 -18.061 1.00 76.94 69 ILE A O 1
ATOM 536 N N . TYR A 1 70 ? -5.666 26.925 -19.567 1.00 72.06 70 TYR A N 1
ATOM 537 C CA . TYR A 1 70 ? -5.731 25.817 -18.607 1.00 72.06 70 TYR A CA 1
ATOM 538 C C . TYR A 1 70 ? -4.722 25.986 -17.469 1.00 72.06 70 TYR A C 1
ATOM 540 O O . TYR A 1 70 ? -5.087 25.873 -16.300 1.00 72.06 70 TYR A O 1
ATOM 548 N N . ALA A 1 71 ? -3.471 26.337 -17.778 1.00 72.75 71 ALA A N 1
ATOM 549 C CA . ALA A 1 71 ? -2.449 26.590 -16.766 1.00 72.75 71 ALA A CA 1
ATOM 550 C C . ALA A 1 71 ? -2.842 27.746 -15.832 1.00 72.75 71 ALA A C 1
ATOM 552 O O . ALA A 1 71 ? -2.687 27.644 -14.614 1.00 72.75 71 ALA A O 1
ATOM 553 N N . ARG A 1 72 ? -3.395 28.840 -16.375 1.00 78.75 72 ARG A N 1
ATOM 554 C CA . ARG A 1 72 ? -3.895 29.966 -15.573 1.00 78.75 72 ARG A CA 1
ATOM 555 C C . ARG A 1 72 ? -5.124 29.600 -14.749 1.00 78.75 72 ARG A C 1
ATOM 557 O O . ARG A 1 72 ? -5.211 30.047 -13.607 1.00 78.75 72 ARG A O 1
ATOM 564 N N . LEU A 1 73 ? -6.027 28.783 -15.283 1.00 75.44 73 LEU A N 1
ATOM 565 C CA . LEU A 1 73 ? -7.201 28.281 -14.574 1.00 75.44 73 LEU A CA 1
ATOM 566 C C . LEU A 1 73 ? -6.779 27.408 -13.390 1.00 75.44 73 LEU A C 1
ATOM 568 O O . LEU A 1 73 ? -7.232 27.650 -12.278 1.00 75.44 73 LEU A O 1
ATOM 572 N N . VAL A 1 74 ? -5.840 26.479 -13.587 1.00 71.19 74 VAL A N 1
ATOM 573 C CA . VAL A 1 74 ? -5.270 25.659 -12.504 1.00 71.19 74 VAL A CA 1
ATOM 574 C C . VAL A 1 74 ? -4.552 26.532 -11.470 1.00 71.19 74 VAL A C 1
ATOM 576 O O . VAL A 1 74 ? -4.745 26.346 -10.275 1.00 71.19 74 VAL A O 1
ATOM 579 N N . GLN A 1 75 ? -3.781 27.540 -11.887 1.00 65.75 75 GLN A N 1
ATOM 580 C CA . GLN A 1 75 ? -3.096 28.444 -10.950 1.00 65.75 75 GLN A CA 1
ATOM 581 C C . GLN A 1 75 ? -4.047 29.328 -10.126 1.00 65.75 75 GLN A C 1
ATOM 583 O O . GLN A 1 75 ? -3.722 29.673 -8.991 1.00 65.75 75 GLN A O 1
ATOM 588 N N . LYS A 1 76 ? -5.168 29.776 -10.709 1.00 74.25 76 LYS A N 1
ATOM 589 C CA . LYS A 1 76 ? -6.064 30.778 -10.099 1.00 74.25 76 LYS A CA 1
ATOM 590 C C . LYS A 1 76 ? -7.305 30.184 -9.441 1.00 74.25 76 LYS A C 1
ATOM 592 O O . LYS A 1 76 ? -7.780 30.746 -8.462 1.00 74.25 76 LYS A O 1
ATOM 597 N N . VAL A 1 77 ? -7.829 29.100 -10.003 1.00 66.62 77 VAL A N 1
ATOM 598 C CA . VAL A 1 77 ? -9.105 28.458 -9.640 1.00 66.62 77 VAL A CA 1
ATOM 599 C C . VAL A 1 77 ? -8.905 26.974 -9.314 1.00 66.62 77 VAL A C 1
ATOM 601 O O . VAL A 1 77 ? -9.835 26.318 -8.855 1.00 66.62 77 VAL A O 1
ATOM 604 N N . GLY A 1 78 ? -7.696 26.429 -9.515 1.00 54.34 78 GLY A N 1
ATOM 605 C CA . GLY A 1 78 ? -7.353 25.085 -9.068 1.00 54.34 78 GLY A CA 1
ATOM 606 C C . GLY A 1 78 ? -7.654 24.965 -7.585 1.00 54.34 78 GLY A C 1
ATOM 607 O O . GLY A 1 78 ? -7.181 25.762 -6.772 1.00 54.34 78 GLY A O 1
ATOM 608 N N . ASN A 1 79 ? -8.521 24.011 -7.263 1.00 53.19 79 ASN A N 1
ATOM 609 C CA . ASN A 1 79 ? -9.070 23.882 -5.934 1.00 53.19 79 ASN A CA 1
ATOM 610 C C . ASN A 1 79 ? -7.927 23.622 -4.941 1.00 53.19 79 ASN A C 1
ATOM 612 O O . ASN A 1 79 ? -7.315 22.557 -4.947 1.00 53.19 79 ASN A O 1
ATOM 616 N N . ARG A 1 80 ? -7.637 24.619 -4.099 1.00 50.66 80 ARG A N 1
ATOM 617 C CA . ARG A 1 80 ? -6.753 24.496 -2.934 1.00 50.66 80 ARG A CA 1
ATOM 618 C C . ARG A 1 80 ? -7.498 23.889 -1.745 1.00 50.66 80 ARG A C 1
ATOM 620 O O . ARG A 1 80 ? -7.052 24.073 -0.631 1.00 50.66 80 ARG A O 1
ATOM 627 N N . HIS A 1 81 ? -8.650 23.238 -1.917 1.00 50.44 81 HIS A N 1
ATOM 628 C CA . HIS A 1 81 ? -9.197 22.419 -0.832 1.00 50.44 81 HIS A CA 1
ATOM 629 C C . HIS A 1 81 ? -8.284 21.206 -0.682 1.00 50.44 81 HIS A C 1
ATOM 631 O O . HIS A 1 81 ? -8.249 20.295 -1.515 1.00 50.44 81 HIS A O 1
ATOM 637 N N . HIS A 1 82 ? -7.414 21.352 0.309 1.00 57.94 82 HIS A N 1
ATOM 638 C CA . HIS A 1 82 ? -6.150 20.675 0.468 1.00 57.94 82 HIS A CA 1
ATOM 639 C C . HIS A 1 82 ? -6.434 19.235 0.912 1.00 57.94 82 HIS A C 1
ATOM 641 O O . HIS A 1 82 ? -7.116 19.005 1.903 1.00 57.94 82 HIS A O 1
ATOM 647 N N . TRP A 1 83 ? -5.866 18.238 0.228 1.00 61.28 83 TRP A N 1
ATOM 648 C CA . TRP A 1 83 ? -5.744 16.889 0.808 1.00 61.28 83 TRP A CA 1
ATOM 649 C C . TRP A 1 83 ? -5.041 16.912 2.177 1.00 61.28 83 TRP A C 1
ATOM 651 O O . TRP A 1 83 ? -5.237 16.011 2.982 1.00 61.28 83 TRP A O 1
ATOM 661 N N . GLU A 1 84 ? -4.279 17.969 2.458 1.00 64.88 84 GLU A N 1
ATOM 662 C CA . GLU A 1 84 ? -3.685 18.235 3.769 1.00 64.88 84 GLU A CA 1
ATOM 663 C C . GLU A 1 84 ? -4.738 18.578 4.841 1.00 64.88 84 GLU A C 1
ATOM 665 O O . GLU A 1 84 ? -4.586 18.135 5.975 1.00 64.88 84 GLU A O 1
ATOM 670 N N . ASP A 1 85 ? -5.828 19.282 4.503 1.00 68.31 85 ASP A N 1
ATOM 671 C CA . ASP A 1 85 ? -6.915 19.567 5.457 1.00 68.31 85 ASP A CA 1
ATOM 672 C C . ASP A 1 85 ? -7.630 18.267 5.850 1.00 68.31 85 ASP A C 1
ATOM 674 O O . ASP A 1 85 ? -7.899 18.025 7.026 1.00 68.31 85 ASP A O 1
ATOM 678 N N . TRP A 1 86 ? -7.833 17.379 4.870 1.00 68.25 86 TRP A N 1
ATOM 679 C CA . TRP A 1 86 ? -8.374 16.040 5.099 1.00 68.25 86 TRP A CA 1
ATOM 680 C C . TRP A 1 86 ? -7.483 15.197 6.006 1.00 68.25 86 TRP A C 1
ATOM 682 O O . TRP A 1 86 ? -7.999 14.465 6.844 1.00 68.25 86 TRP A O 1
ATOM 692 N N . ALA A 1 87 ? -6.158 15.302 5.893 1.00 69.00 87 ALA A N 1
ATOM 693 C CA . ALA A 1 87 ? -5.258 14.479 6.692 1.00 69.00 87 ALA A CA 1
ATOM 694 C C . ALA A 1 87 ? -5.445 14.675 8.208 1.00 69.00 87 ALA A C 1
ATOM 696 O O . ALA A 1 87 ? -5.387 13.702 8.959 1.00 69.00 87 ALA A O 1
ATOM 697 N N . ASN A 1 88 ? -5.738 15.902 8.655 1.00 74.62 88 ASN A N 1
ATOM 698 C CA . ASN A 1 88 ? -6.005 16.190 10.067 1.00 74.62 88 ASN A CA 1
ATOM 699 C C . ASN A 1 88 ? -7.293 15.528 10.567 1.00 74.62 88 ASN A C 1
ATOM 701 O O . ASN A 1 88 ? -7.335 15.012 11.685 1.00 74.62 88 ASN A O 1
ATOM 705 N N . ASP A 1 89 ? -8.350 15.542 9.758 1.00 76.44 89 ASP A N 1
ATOM 706 C CA . ASP A 1 89 ? -9.619 14.919 10.133 1.00 76.44 89 ASP A CA 1
ATOM 707 C C . ASP A 1 89 ? -9.528 13.393 10.079 1.00 76.44 89 ASP A C 1
ATOM 709 O O . ASP A 1 89 ? -10.065 12.709 10.946 1.00 76.44 89 ASP A O 1
ATOM 713 N N . ILE A 1 90 ? -8.737 12.854 9.155 1.00 75.19 90 ILE A N 1
ATOM 714 C CA . ILE A 1 90 ? -8.476 11.418 9.053 1.00 75.19 90 ILE A CA 1
ATOM 715 C C . ILE A 1 90 ? -7.634 10.922 10.222 1.00 75.19 90 ILE A C 1
ATOM 717 O O . ILE A 1 90 ? -7.932 9.860 10.753 1.00 75.19 90 ILE A O 1
ATOM 721 N N . ALA A 1 91 ? -6.640 11.686 10.684 1.00 78.25 91 ALA A N 1
ATOM 722 C CA . ALA A 1 91 ? -5.899 11.336 11.894 1.00 78.25 91 ALA A CA 1
ATOM 723 C C . ALA A 1 91 ? -6.840 11.197 13.105 1.00 78.25 91 ALA A C 1
ATOM 725 O O . ALA A 1 91 ? -6.701 10.273 13.906 1.00 78.25 91 ALA A O 1
ATOM 726 N N . LYS A 1 92 ? -7.837 12.084 13.241 1.00 81.31 92 LYS A N 1
ATOM 727 C CA . LYS A 1 92 ? -8.854 11.972 14.303 1.00 81.31 92 LYS A CA 1
ATOM 728 C C . LYS A 1 92 ? -9.719 10.726 14.119 1.00 81.31 92 LYS A C 1
ATOM 730 O O . LYS A 1 92 ? -9.962 10.015 15.090 1.00 81.31 92 LYS A O 1
ATOM 735 N N . ILE A 1 93 ? -10.153 10.445 12.892 1.00 80.31 93 ILE A N 1
ATOM 736 C CA . ILE A 1 93 ? -10.965 9.263 12.569 1.00 80.31 93 ILE A CA 1
ATOM 737 C C . ILE A 1 93 ? -10.184 7.970 12.842 1.00 80.31 93 ILE A C 1
ATOM 739 O O . ILE A 1 93 ? -10.708 7.067 13.484 1.00 80.31 93 ILE A O 1
ATOM 743 N N . ALA A 1 94 ? -8.908 7.911 12.458 1.00 81.31 94 ALA A N 1
ATOM 744 C CA . ALA A 1 94 ? -8.014 6.793 12.740 1.00 81.31 94 ALA A CA 1
ATOM 745 C C . ALA A 1 94 ? -7.890 6.526 14.240 1.00 81.31 94 ALA A C 1
ATOM 7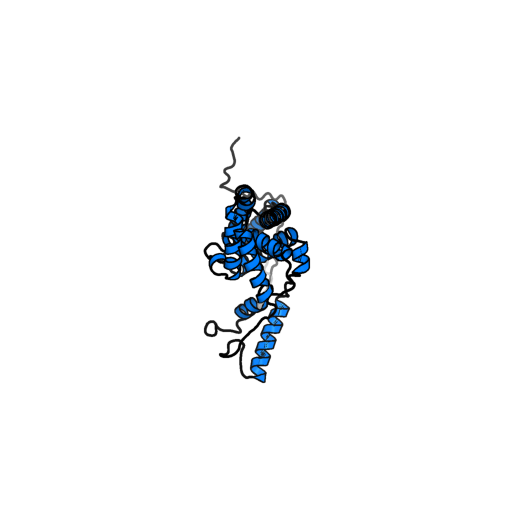47 O O . ALA A 1 94 ? -8.103 5.398 14.675 1.00 81.31 94 ALA A O 1
ATOM 748 N N . ASN A 1 95 ? -7.606 7.564 15.035 1.00 84.50 95 ASN A N 1
ATOM 749 C CA . ASN A 1 95 ? -7.552 7.430 16.492 1.00 84.50 95 ASN A CA 1
ATOM 750 C C . ASN A 1 95 ? -8.902 6.980 17.065 1.00 84.50 95 ASN A C 1
ATOM 752 O O . ASN A 1 95 ? -8.936 6.127 17.940 1.00 84.50 95 ASN A O 1
ATOM 756 N N . THR A 1 96 ? -10.014 7.468 16.513 1.00 85.50 96 THR A N 1
ATOM 757 C CA . THR A 1 96 ? -11.355 7.047 16.943 1.00 85.50 96 THR A CA 1
ATOM 758 C C . THR A 1 96 ? -11.618 5.568 16.640 1.00 85.50 96 THR A C 1
ATOM 760 O O . THR A 1 96 ? -12.178 4.862 17.475 1.00 85.50 96 THR A O 1
ATOM 763 N N . HIS A 1 97 ? -11.188 5.066 15.478 1.00 85.69 97 HIS A N 1
ATOM 764 C CA . HIS A 1 97 ? -11.252 3.638 15.163 1.00 85.69 97 HIS A CA 1
ATOM 765 C C . HIS A 1 97 ? -10.361 2.809 16.089 1.00 85.69 97 HIS A C 1
ATOM 767 O O . HIS A 1 97 ? -10.816 1.783 16.586 1.00 85.69 97 HIS A O 1
ATOM 773 N N . ILE A 1 98 ? -9.136 3.262 16.370 1.00 88.50 98 ILE A N 1
ATOM 774 C CA . ILE A 1 98 ? -8.226 2.598 17.316 1.00 88.50 98 ILE A CA 1
ATOM 775 C C . ILE A 1 98 ? -8.873 2.505 18.702 1.00 88.50 98 ILE A C 1
ATOM 777 O O . ILE A 1 98 ? -8.962 1.414 19.260 1.00 88.50 98 ILE A O 1
ATOM 781 N N . ASP A 1 99 ? -9.366 3.624 19.235 1.00 89.25 99 ASP A N 1
ATOM 782 C CA . ASP A 1 99 ? -9.990 3.683 20.558 1.00 89.25 99 ASP A CA 1
ATOM 783 C C . ASP A 1 99 ? -11.262 2.829 20.621 1.00 89.25 99 ASP A C 1
ATOM 785 O O . ASP A 1 99 ? -11.515 2.161 21.621 1.00 89.25 99 ASP A O 1
ATOM 789 N N . ARG A 1 100 ? -12.045 2.785 19.535 1.00 87.19 100 ARG A N 1
ATOM 790 C CA . ARG A 1 100 ? -13.219 1.910 19.429 1.00 87.19 100 ARG A CA 1
ATOM 791 C C . ARG A 1 100 ? -12.825 0.439 19.460 1.00 87.19 100 ARG A C 1
ATOM 793 O O . ARG A 1 100 ? -13.410 -0.315 20.231 1.00 87.19 100 ARG A O 1
ATOM 800 N N . ILE A 1 101 ? -11.872 0.029 18.623 1.00 89.94 101 ILE A N 1
ATOM 801 C CA . ILE A 1 101 ? -11.424 -1.366 18.562 1.00 89.94 101 ILE A CA 1
ATOM 802 C C . ILE A 1 101 ? -10.861 -1.774 19.928 1.00 89.94 101 ILE A C 1
ATOM 804 O O . ILE A 1 101 ? -11.256 -2.813 20.446 1.00 89.94 101 ILE A O 1
ATOM 808 N N . ARG A 1 102 ? -10.036 -0.928 20.563 1.00 91.38 102 ARG A N 1
ATOM 809 C CA . ARG A 1 102 ? -9.575 -1.150 21.944 1.00 91.38 102 ARG A CA 1
ATOM 810 C C . ARG A 1 102 ? -10.740 -1.318 22.912 1.00 91.38 102 ARG A C 1
ATOM 812 O O . ARG A 1 102 ? -10.790 -2.314 23.619 1.00 91.38 102 ARG A O 1
ATOM 819 N N . GLY A 1 103 ? -11.708 -0.403 22.896 1.00 90.25 103 GLY A N 1
ATOM 820 C CA . GLY A 1 103 ? -12.871 -0.467 23.781 1.00 90.25 103 GLY A CA 1
ATOM 821 C C . GLY A 1 103 ? -13.721 -1.728 23.592 1.00 90.25 103 GLY A C 1
ATOM 822 O O . GLY A 1 103 ? -14.270 -2.242 24.563 1.00 90.25 103 GLY A O 1
ATOM 823 N N . ILE A 1 104 ? -13.813 -2.259 22.367 1.00 88.88 104 ILE A N 1
ATOM 824 C CA . ILE A 1 104 ? -14.474 -3.545 22.098 1.00 88.88 104 ILE A CA 1
ATOM 825 C C . ILE A 1 104 ? -13.663 -4.697 22.700 1.00 88.88 104 ILE A C 1
ATOM 827 O O . ILE A 1 104 ? -14.226 -5.549 23.383 1.00 88.88 104 ILE A O 1
ATOM 831 N N . LEU A 1 105 ? -12.347 -4.712 22.487 1.00 90.19 105 LEU A N 1
ATOM 832 C CA . LEU A 1 105 ? -11.468 -5.785 22.960 1.00 90.19 105 LEU A CA 1
ATOM 833 C C . LEU A 1 105 ? -11.286 -5.793 24.486 1.00 90.19 105 LEU A C 1
ATOM 835 O O . LEU A 1 105 ? -11.063 -6.851 25.065 1.00 90.19 105 LEU A O 1
ATOM 839 N N . GLU A 1 106 ? -11.410 -4.641 25.145 1.00 90.69 106 GLU A N 1
ATOM 840 C CA . GLU A 1 106 ? -11.355 -4.515 26.606 1.00 90.69 106 GLU A CA 1
ATOM 841 C C . GLU A 1 106 ? -12.676 -4.893 27.292 1.00 90.69 106 GLU A C 1
ATOM 843 O O . GLU A 1 106 ? -12.680 -5.191 28.489 1.00 90.69 106 GLU A O 1
ATOM 848 N N . ASN A 1 107 ? -13.801 -4.890 26.568 1.00 88.69 107 ASN A N 1
ATOM 849 C CA . ASN A 1 107 ? -15.106 -5.191 27.145 1.00 88.69 107 ASN A CA 1
ATOM 850 C C . ASN A 1 107 ? -15.338 -6.715 27.245 1.00 88.69 107 ASN A C 1
ATOM 852 O O . ASN A 1 107 ? -15.428 -7.380 26.209 1.00 88.69 107 ASN A O 1
ATOM 856 N N . PRO A 1 108 ? -15.519 -7.281 28.457 1.00 87.69 108 PRO A N 1
ATOM 857 C CA . PRO A 1 108 ? -15.779 -8.711 28.651 1.00 87.69 108 PRO A CA 1
ATOM 858 C C . PRO A 1 108 ? -17.062 -9.228 27.987 1.00 87.69 108 PRO A C 1
ATOM 860 O O . PRO A 1 108 ? -17.189 -10.433 27.777 1.00 87.69 108 PRO A O 1
ATOM 863 N N . ASP A 1 109 ? -18.005 -8.341 27.656 1.00 88.06 109 ASP A N 1
ATOM 864 C CA . ASP A 1 109 ? -19.286 -8.701 27.039 1.00 88.06 109 ASP A CA 1
ATOM 865 C C . ASP A 1 109 ? -19.165 -9.075 25.545 1.00 88.06 109 ASP A C 1
ATOM 867 O O . ASP A 1 109 ? -20.142 -9.534 24.951 1.00 88.06 109 ASP A O 1
ATOM 871 N N . TYR A 1 110 ? -17.973 -8.929 24.948 1.00 88.12 110 TYR A N 1
ATOM 872 C CA . TYR A 1 110 ? -17.685 -9.187 23.528 1.00 88.12 110 TYR A CA 1
ATOM 873 C C . TYR A 1 110 ? -16.655 -10.325 23.325 1.00 88.12 110 TYR A C 1
ATOM 875 O O . TYR A 1 110 ? -15.560 -10.114 22.793 1.00 88.12 110 TYR A O 1
ATOM 883 N N . PRO A 1 111 ? -16.950 -11.565 23.772 1.00 89.94 111 PRO A N 1
ATOM 884 C CA . PRO A 1 111 ? -15.994 -12.672 23.709 1.00 89.94 111 PRO A CA 1
ATOM 885 C C . PRO A 1 111 ? -15.724 -13.160 22.278 1.00 89.94 111 PRO A C 1
ATOM 887 O O . PRO A 1 111 ? -14.674 -13.747 22.015 1.00 89.94 111 PRO A O 1
ATOM 890 N N . LEU A 1 112 ? -16.663 -12.946 21.353 1.00 90.56 112 LEU A N 1
ATOM 891 C CA . LEU A 1 112 ? -16.536 -13.382 19.963 1.00 90.56 112 LEU A CA 1
ATOM 892 C C . LEU A 1 112 ? -15.501 -12.521 19.227 1.00 90.56 112 LEU A C 1
ATOM 894 O O . LEU A 1 112 ? -14.634 -13.042 18.528 1.00 90.56 112 LEU A O 1
ATOM 898 N N . GLU A 1 113 ? -15.555 -11.214 19.450 1.00 91.00 113 GLU A N 1
ATOM 899 C CA . GLU A 1 113 ? -14.659 -10.193 18.921 1.00 91.00 113 GLU A CA 1
ATOM 900 C C . GLU A 1 113 ? -13.233 -10.398 19.436 1.00 91.00 113 GLU A C 1
ATOM 902 O O . GLU A 1 113 ? -12.281 -10.412 18.652 1.00 91.00 113 GLU A O 1
ATOM 907 N N . GLN A 1 114 ? -13.088 -10.634 20.744 1.00 91.75 114 GLN A N 1
ATOM 908 C CA . GLN A 1 114 ? -11.798 -10.943 21.364 1.00 91.75 114 GLN A CA 1
ATOM 909 C C . GLN A 1 114 ? -11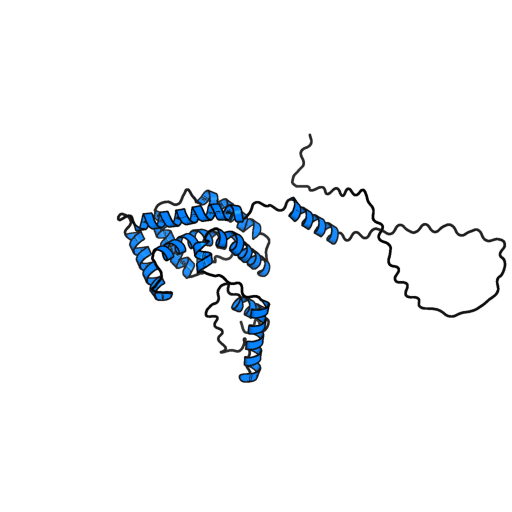.180 -12.219 20.783 1.00 91.75 114 GLN A C 1
ATOM 911 O O . GLN A 1 114 ? -9.991 -12.239 20.464 1.00 91.75 114 GLN A O 1
ATOM 916 N N . ALA A 1 115 ? -11.977 -13.279 20.603 1.00 93.75 115 ALA A N 1
ATOM 917 C CA . ALA A 1 115 ? -11.500 -14.530 20.020 1.00 93.75 115 ALA A CA 1
ATOM 918 C C . ALA A 1 115 ? -11.080 -14.360 18.550 1.00 93.75 115 ALA A C 1
ATOM 920 O O . ALA A 1 115 ? -10.032 -14.871 18.148 1.00 93.75 115 ALA A O 1
ATOM 921 N N . ALA A 1 116 ? -11.859 -13.615 17.759 1.00 93.19 116 ALA A N 1
ATOM 922 C CA . ALA A 1 116 ? -11.534 -13.316 16.366 1.00 93.19 116 ALA A CA 1
ATOM 923 C C . ALA A 1 116 ? -10.226 -12.519 16.250 1.00 93.19 116 ALA A C 1
ATOM 925 O O . ALA A 1 116 ? -9.344 -12.884 15.469 1.00 93.19 116 ALA A O 1
ATOM 926 N N . PHE A 1 117 ? -10.065 -11.479 17.074 1.00 94.50 117 PHE A N 1
ATOM 927 C CA . PHE A 1 117 ? -8.834 -10.696 17.132 1.00 94.50 117 PHE A CA 1
ATOM 928 C C . PHE A 1 117 ? -7.636 -11.544 17.572 1.00 94.50 117 PHE A C 1
ATOM 930 O O . PHE A 1 117 ? -6.595 -11.503 16.924 1.00 94.50 117 PHE A O 1
ATOM 937 N N . ALA A 1 118 ? -7.778 -12.356 18.623 1.00 94.31 118 ALA A N 1
ATOM 938 C CA . ALA A 1 118 ? -6.696 -13.203 19.124 1.00 94.31 118 ALA A CA 1
ATOM 939 C C . ALA A 1 118 ? -6.236 -14.245 18.090 1.00 94.31 118 ALA A C 1
ATOM 941 O O . ALA A 1 118 ? -5.033 -14.481 17.943 1.00 94.31 118 ALA A O 1
ATOM 942 N N . SER A 1 119 ? -7.174 -14.841 17.344 1.00 94.38 119 SER A N 1
ATOM 943 C CA . SER A 1 119 ? -6.851 -15.741 16.231 1.00 94.38 119 SER A CA 1
ATOM 944 C C . SER A 1 119 ? -6.060 -15.007 15.152 1.00 94.38 119 SER A C 1
ATOM 946 O O . SER A 1 119 ? -4.967 -15.434 14.793 1.00 94.38 119 SER A O 1
ATOM 948 N N . PHE A 1 120 ? -6.559 -13.856 14.697 1.00 93.50 120 PHE A N 1
ATOM 949 C CA . PHE A 1 120 ? -5.890 -13.059 13.672 1.00 93.50 120 PHE A CA 1
ATOM 950 C C . PHE A 1 120 ? -4.503 -12.576 14.110 1.00 93.50 120 PHE A C 1
ATOM 952 O O . PHE A 1 120 ? -3.549 -12.613 13.334 1.00 93.50 120 PHE A O 1
ATOM 959 N N . ALA A 1 121 ? -4.362 -12.166 15.369 1.00 93.81 121 ALA A N 1
ATOM 960 C CA . ALA A 1 121 ? -3.092 -11.730 15.922 1.00 93.81 121 ALA A CA 1
ATOM 961 C C . ALA A 1 121 ? -2.075 -12.871 16.009 1.00 93.81 121 ALA A C 1
ATOM 963 O O . ALA A 1 121 ? -0.888 -12.672 15.744 1.00 93.81 121 ALA A O 1
ATOM 964 N N . THR A 1 122 ? -2.541 -14.078 16.331 1.00 94.00 122 THR A N 1
ATOM 965 C CA . THR A 1 122 ? -1.712 -15.286 16.302 1.00 94.00 122 THR A CA 1
ATOM 966 C C . THR A 1 122 ? -1.239 -15.578 14.880 1.00 94.00 122 THR A C 1
ATOM 968 O O . THR A 1 122 ? -0.041 -15.768 14.669 1.00 94.00 122 THR A O 1
ATOM 971 N N . ASP A 1 123 ? -2.142 -15.528 13.900 1.00 91.00 123 ASP A N 1
ATOM 972 C CA . ASP A 1 123 ? -1.807 -15.774 12.496 1.00 91.00 123 ASP A CA 1
ATOM 973 C C . ASP A 1 123 ? -0.800 -14.742 11.966 1.00 91.00 123 ASP A C 1
ATOM 975 O O . ASP A 1 123 ? 0.180 -15.104 11.312 1.00 91.00 123 ASP A O 1
ATOM 979 N N . LEU A 1 124 ? -0.974 -13.457 12.285 1.00 89.88 124 LEU A N 1
ATOM 980 C CA . LEU A 1 124 ? -0.029 -12.408 11.891 1.00 89.88 124 LEU A CA 1
ATOM 981 C C . LEU A 1 124 ? 1.362 -12.621 12.479 1.00 89.88 124 LEU A C 1
ATOM 983 O O . LEU A 1 124 ? 2.353 -12.498 11.761 1.00 89.88 124 LEU A O 1
ATOM 987 N N . ARG A 1 125 ? 1.446 -12.965 13.766 1.00 92.00 125 ARG A N 1
ATOM 988 C CA . ARG A 1 125 ? 2.729 -13.220 14.433 1.00 92.00 125 ARG A CA 1
ATOM 989 C C . ARG A 1 125 ? 3.457 -14.422 13.845 1.00 92.00 125 ARG A C 1
ATOM 991 O O . ARG A 1 125 ? 4.675 -14.393 13.722 1.00 92.00 125 ARG A O 1
ATOM 998 N N . GLN A 1 126 ? 2.715 -15.452 13.442 1.00 89.81 126 GLN A N 1
ATOM 999 C CA . GLN A 1 126 ? 3.280 -16.646 12.810 1.00 89.81 126 GLN A CA 1
ATOM 1000 C C . GLN A 1 126 ? 3.762 -16.397 11.376 1.00 89.81 126 GLN A C 1
ATOM 1002 O O . GLN A 1 126 ? 4.746 -17.002 10.957 1.00 89.81 126 GLN A O 1
ATOM 1007 N N . ASN A 1 127 ? 3.079 -15.532 10.619 1.00 86.19 127 ASN A N 1
ATOM 1008 C CA . ASN A 1 127 ? 3.379 -15.305 9.202 1.00 86.19 127 ASN A CA 1
ATOM 1009 C C . ASN A 1 127 ? 4.315 -14.115 8.939 1.00 86.19 127 ASN A C 1
ATOM 1011 O O . ASN A 1 127 ? 4.975 -14.094 7.901 1.00 86.19 127 ASN A O 1
ATOM 1015 N N . LEU A 1 128 ? 4.360 -13.120 9.831 1.00 82.69 128 LEU A N 1
ATOM 1016 C CA . LEU A 1 128 ? 5.157 -11.902 9.651 1.00 82.69 128 LEU A CA 1
ATOM 1017 C C . LEU A 1 128 ? 6.300 -11.804 10.659 1.00 82.69 128 LEU A C 1
ATOM 1019 O O . LEU A 1 128 ? 7.464 -11.891 10.274 1.00 82.69 128 LEU A O 1
ATOM 1023 N N . ASN A 1 129 ? 5.978 -11.555 11.929 1.00 82.56 129 ASN A N 1
ATOM 1024 C CA . ASN A 1 129 ? 6.960 -11.350 12.989 1.00 82.56 129 ASN A CA 1
ATOM 1025 C C . ASN A 1 129 ? 6.292 -11.516 14.365 1.00 82.56 129 ASN A C 1
ATOM 1027 O O . ASN A 1 129 ? 5.240 -10.927 14.623 1.00 82.56 129 ASN A O 1
ATOM 1031 N N . ASP A 1 130 ? 6.916 -12.283 15.257 1.00 85.69 130 ASP A N 1
ATOM 1032 C CA . ASP A 1 130 ? 6.421 -12.540 16.610 1.00 85.69 130 ASP A CA 1
ATOM 1033 C C . ASP A 1 130 ? 6.458 -11.298 17.513 1.00 85.69 130 ASP A C 1
ATOM 1035 O O . ASP A 1 130 ? 5.704 -11.217 18.483 1.00 85.69 130 ASP A O 1
ATOM 1039 N N . SER A 1 131 ? 7.263 -10.294 17.157 1.00 89.38 131 SER A N 1
ATOM 1040 C CA . SER A 1 131 ? 7.391 -9.044 17.904 1.00 89.38 131 SER A CA 1
ATOM 1041 C C . SER A 1 131 ? 6.222 -8.070 17.720 1.00 89.38 131 SER A C 1
ATOM 1043 O O . SER A 1 131 ? 6.231 -7.015 18.353 1.00 89.38 131 SER A O 1
ATOM 1045 N N . ILE A 1 132 ? 5.256 -8.365 16.841 1.00 88.12 132 ILE A N 1
ATOM 1046 C CA . ILE A 1 132 ? 4.124 -7.468 16.571 1.00 88.12 132 ILE A CA 1
ATOM 1047 C C . ILE A 1 132 ? 3.198 -7.436 17.795 1.00 88.12 132 ILE A C 1
ATOM 1049 O O . ILE A 1 132 ? 2.638 -8.454 18.216 1.00 88.12 132 ILE A O 1
ATOM 1053 N N . SER A 1 133 ? 3.014 -6.249 18.363 1.00 92.00 133 SER A N 1
ATOM 1054 C CA . SER A 1 133 ? 2.135 -6.009 19.510 1.00 92.00 133 SER A CA 1
ATOM 1055 C C . SER A 1 133 ? 0.655 -5.965 19.113 1.00 92.00 133 SER A C 1
ATOM 1057 O O . SER A 1 133 ? 0.316 -5.679 17.967 1.00 92.00 133 SER A O 1
ATOM 1059 N N . ASP A 1 134 ? -0.249 -6.227 20.062 1.00 93.50 134 ASP A N 1
ATOM 1060 C CA . ASP A 1 134 ? -1.695 -6.109 19.807 1.00 93.50 134 ASP A CA 1
ATOM 1061 C C . ASP A 1 134 ? -2.081 -4.677 19.401 1.00 93.50 134 ASP A C 1
ATOM 1063 O O . ASP A 1 134 ? -2.904 -4.491 18.508 1.00 93.50 134 ASP A O 1
ATOM 1067 N N . ASP A 1 135 ? -1.422 -3.667 19.978 1.00 91.25 135 ASP A N 1
ATOM 1068 C CA . ASP A 1 135 ? -1.604 -2.261 19.605 1.00 91.25 135 ASP A CA 1
ATOM 1069 C C . ASP A 1 135 ? -1.274 -1.999 18.130 1.00 91.25 135 ASP A C 1
ATOM 1071 O O . ASP A 1 135 ? -2.021 -1.302 17.444 1.00 91.25 135 ASP A O 1
ATOM 1075 N N . GLU A 1 136 ? -0.195 -2.588 17.609 1.00 88.44 136 GLU A N 1
ATOM 1076 C CA . GLU A 1 136 ? 0.160 -2.466 16.190 1.00 88.44 136 GLU A CA 1
ATOM 1077 C C . GLU A 1 136 ? -0.866 -3.147 15.279 1.00 88.44 136 GLU A C 1
ATOM 1079 O O . GLU A 1 136 ? -1.155 -2.651 14.190 1.00 88.44 136 GLU A O 1
ATOM 1084 N N . ILE A 1 137 ? -1.461 -4.254 15.726 1.00 91.69 137 ILE A N 1
ATOM 1085 C CA . ILE A 1 137 ? -2.499 -4.965 14.970 1.00 91.69 137 ILE A CA 1
ATOM 1086 C C . ILE A 1 137 ? -3.791 -4.147 14.947 1.00 91.69 137 ILE A C 1
ATOM 1088 O O . ILE A 1 137 ? -4.424 -4.030 13.898 1.00 91.69 137 ILE A O 1
ATOM 1092 N N . ILE A 1 138 ? -4.159 -3.522 16.068 1.00 91.69 138 ILE A N 1
ATOM 1093 C CA . ILE A 1 138 ? -5.296 -2.597 16.142 1.00 91.69 138 ILE A CA 1
ATOM 1094 C C . ILE A 1 138 ? -5.078 -1.400 15.210 1.00 91.69 138 ILE A C 1
ATOM 1096 O O . ILE A 1 138 ? -5.973 -1.047 14.438 1.00 91.69 138 ILE A O 1
ATOM 1100 N N . GLU A 1 139 ? -3.884 -0.801 15.234 1.00 87.94 139 GLU A N 1
ATOM 1101 C CA . GLU A 1 139 ? -3.513 0.278 14.313 1.00 87.94 139 GLU A CA 1
ATOM 1102 C C . GLU A 1 139 ? -3.633 -0.171 12.848 1.00 87.94 139 GLU A C 1
ATOM 1104 O O . GLU A 1 139 ? -4.149 0.575 12.013 1.00 87.94 139 GLU A O 1
ATOM 1109 N N . MET A 1 140 ? -3.218 -1.399 12.531 1.00 88.62 140 MET A N 1
ATOM 1110 C CA . MET A 1 140 ? -3.316 -1.964 11.185 1.00 88.62 140 MET A CA 1
ATOM 1111 C C . MET A 1 140 ? -4.773 -2.179 10.736 1.00 88.62 140 MET A C 1
ATOM 1113 O O . MET A 1 140 ? -5.115 -1.861 9.596 1.00 88.62 140 MET A O 1
ATOM 1117 N N . LEU A 1 141 ? -5.657 -2.651 11.621 1.00 90.31 141 LEU A N 1
ATOM 1118 C CA . LEU A 1 141 ? -7.092 -2.785 11.330 1.00 90.31 141 LEU A CA 1
ATOM 1119 C C . LEU A 1 141 ? -7.757 -1.416 11.103 1.00 90.31 141 LEU A C 1
ATOM 1121 O O . LEU A 1 141 ? -8.525 -1.246 10.154 1.00 90.31 141 LEU A O 1
ATOM 1125 N N . ALA A 1 142 ? -7.416 -0.413 11.916 1.00 87.69 142 ALA A N 1
ATOM 1126 C CA . ALA A 1 142 ? -7.897 0.957 11.732 1.00 87.69 142 ALA A CA 1
ATOM 1127 C C . ALA A 1 142 ? -7.416 1.571 10.404 1.00 87.69 142 ALA A C 1
ATOM 1129 O O . ALA A 1 142 ? -8.163 2.284 9.731 1.00 87.69 142 ALA A O 1
ATOM 1130 N N . GLN A 1 143 ? -6.185 1.267 9.982 1.00 84.38 143 GLN A N 1
ATOM 1131 C CA . GLN A 1 143 ? -5.688 1.661 8.664 1.00 84.38 143 GLN A CA 1
ATOM 1132 C C . GLN A 1 143 ? -6.466 0.974 7.548 1.00 84.38 143 GLN A C 1
ATOM 1134 O O . GLN A 1 143 ? -6.881 1.640 6.601 1.00 84.38 143 GLN A O 1
ATOM 1139 N N . HIS A 1 144 ? -6.703 -0.333 7.646 1.00 87.88 144 HIS A N 1
ATOM 1140 C CA . HIS A 1 144 ? -7.494 -1.069 6.658 1.00 87.88 144 HIS A CA 1
ATOM 1141 C C . HIS A 1 144 ? -8.875 -0.431 6.448 1.00 87.88 144 HIS A C 1
ATOM 1143 O O . HIS A 1 144 ? -9.245 -0.147 5.308 1.00 87.88 144 HIS A O 1
ATOM 1149 N N . LEU A 1 145 ? -9.574 -0.082 7.534 1.00 85.44 145 LEU A N 1
ATOM 1150 C CA . LEU A 1 145 ? -10.868 0.615 7.500 1.00 85.44 145 LEU A CA 1
ATOM 1151 C C . LEU A 1 145 ? -10.842 1.919 6.695 1.00 85.44 145 LEU A C 1
ATOM 1153 O O . LEU A 1 145 ? -11.755 2.201 5.921 1.00 85.44 145 LEU A O 1
ATOM 1157 N N . ILE A 1 146 ? -9.779 2.706 6.846 1.00 82.88 146 ILE A N 1
ATOM 1158 C CA . ILE A 1 146 ? -9.642 4.001 6.175 1.00 82.88 146 ILE A CA 1
ATOM 1159 C C . ILE A 1 146 ? -9.177 3.834 4.727 1.00 82.88 146 ILE A C 1
ATOM 1161 O O . ILE A 1 146 ? -9.656 4.534 3.835 1.00 82.88 146 ILE A O 1
ATOM 1165 N N . THR A 1 147 ? -8.227 2.930 4.488 1.00 82.44 147 THR A N 1
ATOM 1166 C CA . THR A 1 147 ? -7.544 2.763 3.199 1.00 82.44 147 THR A CA 1
ATOM 1167 C C . THR A 1 147 ? -8.351 1.990 2.181 1.00 82.44 147 THR A C 1
ATOM 1169 O O . THR A 1 147 ? -8.323 2.326 0.996 1.00 82.44 147 THR A O 1
ATOM 1172 N N . ARG A 1 148 ? -9.081 0.962 2.613 1.00 85.88 148 ARG A N 1
ATOM 1173 C CA . ARG A 1 148 ? -9.825 0.095 1.706 1.00 85.88 148 ARG A CA 1
ATOM 1174 C C . ARG A 1 148 ? -10.821 0.890 0.845 1.00 85.88 148 ARG A C 1
ATOM 1176 O O . ARG A 1 148 ? -10.746 0.750 -0.377 1.00 85.88 148 ARG A O 1
ATOM 1183 N N . PRO A 1 149 ? -11.681 1.773 1.393 1.00 82.56 149 PRO A N 1
ATOM 1184 C CA . PRO A 1 149 ? -12.600 2.559 0.569 1.00 82.56 149 PRO A CA 1
ATOM 1185 C C . PRO A 1 149 ? -11.892 3.555 -0.363 1.00 82.56 149 PRO A C 1
ATOM 1187 O O . PRO A 1 149 ? -12.406 3.862 -1.440 1.00 82.56 149 PRO A O 1
ATOM 1190 N N . VAL A 1 150 ? -10.695 4.038 0.006 1.00 81.00 150 VAL A N 1
ATOM 1191 C CA . VAL A 1 150 ? -9.858 4.877 -0.873 1.00 81.00 150 VAL A CA 1
ATOM 1192 C C . VAL A 1 150 ? -9.418 4.088 -2.095 1.00 81.00 150 VAL A C 1
ATOM 1194 O O . VAL A 1 150 ? -9.547 4.578 -3.215 1.00 81.00 150 VAL A O 1
ATOM 1197 N N . PHE A 1 151 ? -8.932 2.862 -1.896 1.00 80.62 151 PHE A N 1
ATOM 1198 C CA . PHE A 1 151 ? -8.534 1.988 -2.996 1.00 80.62 151 PHE A CA 1
ATOM 1199 C C . PHE A 1 151 ? -9.726 1.569 -3.860 1.00 80.62 151 PHE A C 1
ATOM 1201 O O . PHE A 1 151 ? -9.616 1.614 -5.085 1.00 80.62 151 PHE A O 1
ATOM 1208 N N . ASP A 1 152 ? -10.869 1.249 -3.249 1.00 81.56 152 ASP A N 1
ATOM 1209 C CA . ASP A 1 152 ? -12.107 0.939 -3.976 1.00 81.56 152 ASP A CA 1
ATOM 1210 C C . ASP A 1 152 ? -12.568 2.141 -4.831 1.00 81.56 152 ASP A C 1
ATOM 1212 O O . ASP A 1 152 ? -13.006 1.966 -5.969 1.00 81.56 152 ASP A O 1
ATOM 1216 N N . SER A 1 153 ? -12.399 3.371 -4.330 1.00 80.62 153 SER A N 1
ATOM 1217 C CA . SER A 1 153 ? -12.720 4.608 -5.062 1.00 80.62 153 SER A CA 1
ATOM 1218 C C . SER A 1 153 ? -11.716 4.930 -6.174 1.00 80.62 153 SER A C 1
ATOM 1220 O O . SER A 1 153 ? -12.091 5.452 -7.223 1.00 80.62 153 SER A O 1
ATOM 1222 N N . LEU A 1 154 ? -10.433 4.629 -5.961 1.00 77.75 154 LEU A N 1
ATOM 1223 C CA . LEU A 1 154 ? -9.354 4.897 -6.914 1.00 77.75 154 LEU A CA 1
ATOM 1224 C C . LEU A 1 154 ? -9.360 3.925 -8.104 1.00 77.75 154 LEU A C 1
ATOM 1226 O O . LEU A 1 154 ? -8.994 4.291 -9.225 1.00 77.75 154 LEU A O 1
ATOM 1230 N N . PHE A 1 155 ? -9.769 2.680 -7.862 1.00 75.62 155 PHE A N 1
ATOM 1231 C CA . PHE A 1 155 ? -9.769 1.598 -8.842 1.00 75.62 155 PHE A CA 1
ATOM 1232 C C . PHE A 1 155 ? -11.187 1.124 -9.171 1.00 75.62 155 PHE A C 1
ATOM 1234 O O . PHE A 1 155 ? -11.456 -0.075 -9.210 1.00 75.62 155 PHE A O 1
ATOM 1241 N N . GLU A 1 156 ? -12.090 2.064 -9.458 1.00 70.44 156 GLU A N 1
ATOM 1242 C CA . GLU A 1 156 ? -13.462 1.745 -9.863 1.00 70.44 156 GLU A CA 1
ATOM 1243 C C . GLU A 1 156 ? -13.468 0.742 -11.039 1.00 70.44 156 GLU A C 1
ATOM 1245 O O . GLU A 1 156 ? -12.826 0.955 -12.070 1.00 70.44 156 GLU A O 1
ATOM 1250 N N . GLY A 1 157 ? -14.143 -0.399 -10.850 1.00 66.94 157 GLY A N 1
ATOM 1251 C CA . GLY A 1 157 ? -14.174 -1.522 -11.800 1.00 66.94 157 GLY A CA 1
ATOM 1252 C C . GLY A 1 157 ? -13.196 -2.668 -11.503 1.00 66.94 157 GLY A C 1
ATOM 1253 O O . GLY A 1 157 ? -13.371 -3.759 -12.042 1.00 66.94 157 GLY A O 1
ATOM 1254 N N . TYR A 1 158 ? -12.224 -2.477 -10.607 1.00 68.00 158 TYR A N 1
ATOM 1255 C CA . TYR A 1 158 ? -11.372 -3.547 -10.092 1.00 68.00 158 TYR A CA 1
ATOM 1256 C C . TYR A 1 158 ? -11.620 -3.716 -8.595 1.00 68.00 158 TYR A C 1
ATOM 1258 O O . TYR A 1 158 ? -11.262 -2.864 -7.788 1.00 68.00 158 TYR A O 1
ATOM 1266 N N . SER A 1 159 ? -12.235 -4.830 -8.199 1.00 70.19 159 SER A N 1
ATOM 1267 C CA . SER A 1 159 ? -12.477 -5.120 -6.783 1.00 70.19 159 SER A CA 1
ATOM 1268 C C . SER A 1 159 ? -11.188 -5.576 -6.090 1.00 70.19 159 SER A C 1
ATOM 1270 O O . SER A 1 159 ? -11.047 -6.757 -5.771 1.00 70.19 159 SER A O 1
ATOM 1272 N N . PHE A 1 160 ? -10.242 -4.657 -5.868 1.00 72.12 160 PHE A N 1
ATOM 1273 C CA . PHE A 1 160 ? -8.958 -4.929 -5.211 1.00 72.12 160 PHE A CA 1
ATOM 1274 C C . PHE A 1 160 ? -9.159 -5.648 -3.873 1.00 72.12 160 PHE A C 1
ATOM 1276 O O . PHE A 1 160 ? -8.626 -6.740 -3.664 1.00 72.12 160 PHE A O 1
ATOM 1283 N N . ALA A 1 161 ? -10.020 -5.091 -3.019 1.00 72.75 161 ALA A N 1
ATOM 1284 C CA . ALA A 1 161 ? -10.293 -5.629 -1.692 1.00 72.75 161 ALA A CA 1
ATOM 1285 C C . ALA A 1 161 ? -10.893 -7.047 -1.715 1.00 72.75 161 ALA A C 1
ATOM 1287 O O . ALA A 1 161 ? -10.731 -7.806 -0.764 1.00 72.75 161 ALA A O 1
ATOM 1288 N N . ARG A 1 162 ? -11.566 -7.431 -2.811 1.00 75.88 162 ARG A N 1
ATOM 1289 C CA . ARG A 1 162 ? -12.181 -8.760 -2.952 1.00 75.88 162 ARG A CA 1
ATOM 1290 C C . ARG A 1 162 ? -11.215 -9.845 -3.392 1.00 75.88 162 ARG A C 1
ATOM 1292 O O . ARG A 1 162 ? -11.570 -11.006 -3.258 1.00 75.88 162 ARG A O 1
ATOM 1299 N N . HIS A 1 163 ? -10.050 -9.502 -3.930 1.00 82.44 163 HIS A N 1
ATOM 1300 C CA . HIS A 1 163 ? -9.092 -10.489 -4.439 1.00 82.44 163 HIS A CA 1
ATOM 1301 C C . HIS A 1 163 ? -7.791 -10.516 -3.639 1.00 82.44 163 HIS A C 1
ATOM 1303 O O . HIS A 1 163 ? -7.029 -11.469 -3.758 1.00 82.44 163 HIS A O 1
ATOM 1309 N N . ASN A 1 164 ? -7.523 -9.486 -2.833 1.00 87.00 164 ASN A N 1
ATOM 1310 C CA . ASN A 1 164 ? -6.340 -9.430 -1.990 1.00 87.00 164 ASN A CA 1
ATOM 1311 C C . ASN A 1 164 ? -6.552 -10.267 -0.704 1.00 87.00 164 ASN A C 1
ATOM 1313 O O . ASN A 1 164 ? -7.419 -9.910 0.096 1.00 87.00 164 ASN A O 1
ATOM 1317 N N . PRO A 1 165 ? -5.772 -11.342 -0.464 1.00 87.62 165 PRO A N 1
ATOM 1318 C CA . PRO A 1 165 ? -5.973 -12.219 0.694 1.00 87.62 165 PRO A CA 1
ATOM 1319 C C . PRO A 1 165 ? -5.801 -11.512 2.043 1.00 87.62 165 PRO A C 1
ATOM 1321 O O . PRO A 1 165 ? -6.539 -11.787 2.984 1.00 87.62 165 PRO A O 1
ATOM 1324 N N . ILE A 1 166 ? -4.867 -10.558 2.131 1.00 87.94 166 ILE A N 1
ATOM 1325 C CA . ILE A 1 166 ? -4.633 -9.775 3.352 1.00 87.94 166 ILE A CA 1
ATOM 1326 C C . ILE A 1 166 ? -5.840 -8.877 3.643 1.00 87.94 166 ILE A C 1
ATOM 1328 O O . ILE A 1 166 ? -6.346 -8.866 4.762 1.00 87.94 166 ILE A O 1
ATOM 1332 N N . SER A 1 167 ? -6.359 -8.195 2.619 1.00 89.25 167 SER A N 1
ATOM 1333 C CA . SER A 1 167 ? -7.578 -7.389 2.716 1.00 89.25 167 SER A CA 1
ATOM 1334 C C . SER A 1 167 ? -8.783 -8.231 3.131 1.00 89.25 167 SER A C 1
ATOM 1336 O O . SER A 1 167 ? -9.595 -7.760 3.919 1.00 89.25 167 SER A O 1
ATOM 1338 N N . GLN A 1 168 ? -8.928 -9.456 2.614 1.00 90.50 168 GLN A N 1
ATOM 1339 C CA . GLN A 1 168 ? -10.010 -10.363 3.011 1.00 90.50 168 GLN A CA 1
ATOM 1340 C C . GLN A 1 168 ? -9.892 -10.776 4.485 1.00 90.50 168 GLN A C 1
ATOM 1342 O O . GLN A 1 168 ? -10.883 -10.726 5.210 1.00 90.50 168 GLN A O 1
ATOM 1347 N N . ALA A 1 169 ? -8.688 -11.139 4.941 1.00 90.38 169 ALA A N 1
ATOM 1348 C CA . ALA A 1 169 ? -8.437 -11.525 6.328 1.00 90.38 169 ALA A CA 1
ATOM 1349 C C . ALA A 1 169 ? -8.730 -10.367 7.294 1.00 90.38 169 ALA A C 1
ATOM 1351 O O . ALA A 1 169 ? -9.508 -10.530 8.233 1.00 90.38 169 ALA A O 1
ATOM 1352 N N . MET A 1 170 ? -8.198 -9.174 7.012 1.00 91.19 170 MET A N 1
ATOM 1353 C CA . MET A 1 170 ? -8.479 -7.970 7.801 1.00 91.19 170 MET A CA 1
ATOM 1354 C C . MET A 1 170 ? -9.970 -7.632 7.802 1.00 91.19 170 MET A C 1
ATOM 1356 O O . MET A 1 170 ? -10.525 -7.332 8.856 1.00 91.19 170 MET A O 1
ATOM 1360 N N . GLN A 1 171 ? -10.638 -7.727 6.645 1.00 90.38 171 GLN A N 1
ATOM 1361 C CA . GLN A 1 171 ? -12.067 -7.441 6.554 1.00 90.38 171 GLN A CA 1
ATOM 1362 C C . GLN A 1 171 ? -12.899 -8.423 7.380 1.00 90.38 171 GLN A C 1
ATOM 1364 O O . GLN A 1 171 ? -13.840 -7.991 8.025 1.00 90.38 171 GLN A O 1
ATOM 1369 N N . SER A 1 172 ? -12.533 -9.706 7.428 1.00 90.94 172 SER A N 1
ATOM 1370 C CA . SER A 1 172 ? -13.283 -10.694 8.214 1.00 90.94 172 SER A CA 1
ATOM 1371 C C . SER A 1 172 ? -13.291 -10.381 9.716 1.00 90.94 172 SER A C 1
ATOM 1373 O O . SER A 1 172 ? -14.310 -10.551 10.380 1.00 90.94 172 SER A O 1
ATOM 1375 N N . VAL A 1 173 ? -12.173 -9.866 10.239 1.00 91.31 173 VAL A N 1
ATOM 1376 C CA . VAL A 1 173 ? -12.053 -9.427 11.635 1.00 91.31 173 VAL A CA 1
ATOM 1377 C C . VAL A 1 173 ? -12.823 -8.131 11.847 1.00 91.31 173 VAL A C 1
ATOM 1379 O O . VAL A 1 173 ? -13.554 -7.998 12.824 1.00 91.31 173 VAL A O 1
ATOM 1382 N N . VAL A 1 174 ? -12.688 -7.184 10.917 1.00 89.38 174 VAL A N 1
ATOM 1383 C CA . VAL A 1 174 ? -13.422 -5.919 10.959 1.00 89.38 174 VAL A CA 1
ATOM 1384 C C . VAL A 1 174 ? -14.929 -6.161 10.958 1.00 89.38 174 VAL A C 1
ATOM 1386 O O . VAL A 1 174 ? -15.596 -5.647 11.839 1.00 89.38 174 VAL A O 1
ATOM 1389 N N . ASP A 1 175 ? -15.467 -6.989 10.064 1.00 89.44 175 ASP A N 1
ATOM 1390 C CA . ASP A 1 175 ? -16.909 -7.261 9.966 1.00 89.44 175 ASP A CA 1
ATOM 1391 C C . ASP A 1 175 ? -17.494 -7.785 11.292 1.00 89.44 175 ASP A C 1
ATOM 1393 O O . ASP A 1 175 ? -18.623 -7.457 11.661 1.00 89.44 175 ASP A O 1
ATOM 1397 N N . ILE A 1 176 ? -16.706 -8.569 12.034 1.00 89.38 176 ILE A N 1
ATOM 1398 C CA . ILE A 1 176 ? -17.052 -9.045 13.376 1.00 89.38 176 ILE A CA 1
ATOM 1399 C C . ILE A 1 176 ? -17.086 -7.877 14.374 1.00 89.38 176 ILE A C 1
ATOM 1401 O O . ILE A 1 176 ? -18.074 -7.710 15.089 1.00 89.38 176 ILE A O 1
ATOM 1405 N N . LEU A 1 177 ? -16.052 -7.030 14.374 1.00 82.94 177 LEU A N 1
ATOM 1406 C CA . LEU A 1 177 ? -15.953 -5.845 15.237 1.00 82.94 177 LEU A CA 1
ATOM 1407 C C . LEU A 1 177 ? -17.026 -4.780 14.921 1.00 82.94 177 LEU A C 1
ATOM 1409 O O . LEU A 1 177 ? -17.481 -4.070 15.817 1.00 82.94 177 LEU A O 1
ATOM 1413 N N . GLU A 1 178 ? -17.449 -4.655 13.659 1.00 75.06 178 GLU A N 1
ATOM 1414 C CA . GLU A 1 178 ? -18.431 -3.663 13.192 1.00 75.06 178 GLU A CA 1
ATOM 1415 C C . GLU A 1 178 ? -19.889 -4.041 13.485 1.00 75.06 178 GLU A C 1
ATOM 1417 O O . GLU A 1 178 ? -20.773 -3.179 13.401 1.00 75.06 178 GLU A O 1
ATOM 1422 N N . SER A 1 179 ? -20.159 -5.292 13.878 1.00 73.38 179 SER A N 1
ATOM 1423 C CA . SER A 1 179 ? -21.505 -5.760 14.243 1.00 73.38 179 SER A CA 1
ATOM 1424 C C . SER A 1 179 ? -22.165 -4.903 15.347 1.00 73.38 179 SER A C 1
ATOM 1426 O O . SER A 1 179 ? -23.393 -4.851 15.454 1.00 73.38 179 SER A O 1
ATOM 1428 N N . HIS A 1 180 ? -21.358 -4.126 16.081 1.00 63.44 180 HIS A N 1
ATOM 1429 C CA . HIS A 1 180 ? -21.738 -3.231 17.173 1.00 63.44 180 HIS A CA 1
ATOM 1430 C C . HIS A 1 180 ? -21.843 -1.722 16.817 1.00 63.44 180 HIS A C 1
ATOM 1432 O O . HIS A 1 180 ? -21.655 -0.874 17.684 1.00 63.44 180 HIS A O 1
ATOM 1438 N N . GLN A 1 181 ? -22.275 -1.379 15.592 1.00 56.31 181 GLN A N 1
ATOM 1439 C CA . GLN A 1 181 ? -22.697 -0.032 15.122 1.00 56.31 181 GLN A CA 1
ATOM 1440 C C . GLN A 1 181 ? -21.581 0.960 14.747 1.00 56.31 181 GLN A C 1
ATOM 1442 O O . GLN A 1 181 ? -21.080 1.734 15.564 1.00 56.31 181 GLN A O 1
ATOM 1447 N N . ILE A 1 182 ? -21.335 1.079 13.438 1.00 55.56 182 ILE A N 1
ATOM 1448 C CA . ILE A 1 182 ? -20.607 2.197 12.821 1.00 55.56 182 ILE A CA 1
ATOM 1449 C C . ILE A 1 182 ? -21.584 3.001 11.965 1.00 55.56 182 ILE A C 1
ATOM 1451 O O . ILE A 1 182 ? -21.842 2.664 10.816 1.00 55.56 182 ILE A O 1
ATOM 1455 N N . SER A 1 183 ? -22.176 4.061 12.519 1.00 52.19 183 SER A N 1
ATOM 1456 C CA . SER A 1 183 ? -23.121 4.884 11.744 1.00 52.19 183 SER A CA 1
ATOM 1457 C C . SER A 1 183 ? -22.939 6.394 11.886 1.00 52.19 183 SER A C 1
ATOM 1459 O O . SER A 1 183 ? -23.780 7.136 11.393 1.00 52.19 183 SER A O 1
ATOM 1461 N N . LYS A 1 184 ? -21.885 6.880 12.560 1.00 51.31 184 LYS A N 1
ATOM 1462 C CA . LYS A 1 184 ? -21.670 8.333 12.752 1.00 51.31 184 LYS A CA 1
ATOM 1463 C C . LYS A 1 184 ? -20.419 8.915 12.082 1.00 51.31 184 LYS A C 1
ATOM 1465 O O . LYS A 1 184 ? -20.342 10.126 11.942 1.00 51.31 184 LYS A O 1
ATOM 1470 N N . GLU A 1 185 ? -19.471 8.091 11.637 1.00 56.81 185 GLU A N 1
ATOM 1471 C CA . GLU A 1 185 ? -18.221 8.551 10.989 1.00 56.81 185 GLU A CA 1
ATOM 1472 C C . GLU A 1 185 ? -18.240 8.447 9.458 1.00 56.81 185 GLU A C 1
ATOM 1474 O O . GLU A 1 185 ? -17.420 9.074 8.787 1.00 56.81 185 GLU A O 1
ATOM 1479 N N . ALA A 1 186 ? -19.192 7.690 8.903 1.00 57.50 186 ALA A N 1
ATOM 1480 C CA . ALA A 1 186 ? -19.304 7.446 7.468 1.00 57.50 186 ALA A CA 1
ATOM 1481 C C . ALA A 1 186 ? -19.505 8.744 6.660 1.00 57.50 186 ALA A C 1
ATOM 1483 O O . ALA A 1 186 ? -18.966 8.870 5.564 1.00 57.50 186 ALA A O 1
ATOM 1484 N N . ASP A 1 187 ? -20.206 9.734 7.222 1.00 60.53 187 ASP A N 1
ATOM 1485 C CA . ASP A 1 187 ? -20.598 10.948 6.497 1.00 60.53 187 ASP A CA 1
ATOM 1486 C C . ASP A 1 187 ? -19.402 11.852 6.143 1.00 60.53 187 ASP A C 1
ATOM 1488 O O . ASP A 1 187 ? -19.317 12.362 5.024 1.00 60.53 187 ASP A O 1
ATOM 1492 N N . THR A 1 188 ? -18.440 12.027 7.059 1.00 66.06 188 THR A N 1
ATOM 1493 C CA . THR A 1 188 ? -17.238 12.851 6.814 1.00 66.06 188 THR A CA 1
ATOM 1494 C C . THR A 1 188 ? -16.290 12.170 5.826 1.00 66.06 188 THR A C 1
ATOM 1496 O O . THR A 1 188 ? -15.709 12.826 4.961 1.00 66.06 188 THR A O 1
ATOM 1499 N N . LEU A 1 189 ? -16.159 10.844 5.924 1.00 71.00 189 LEU A N 1
ATOM 1500 C CA . LEU A 1 189 ? -15.320 10.049 5.030 1.00 71.00 189 LEU A CA 1
ATOM 1501 C C . LEU A 1 189 ? -15.894 9.957 3.613 1.00 71.00 189 LEU A C 1
ATOM 1503 O O . LEU A 1 189 ? -15.129 9.948 2.650 1.00 71.00 189 LEU A O 1
ATOM 1507 N N . GLN A 1 190 ? -17.220 9.948 3.466 1.00 77.12 190 GLN A N 1
ATOM 1508 C CA . GLN A 1 190 ? -17.860 9.828 2.159 1.00 77.12 190 GLN A CA 1
ATOM 1509 C C . GLN A 1 190 ? -17.484 10.984 1.225 1.00 77.12 190 GLN A C 1
ATOM 1511 O O . GLN A 1 190 ? -17.114 10.750 0.077 1.00 77.12 190 GLN A O 1
ATOM 1516 N N . VAL A 1 191 ? -17.475 12.223 1.729 1.00 78.56 191 VAL A N 1
ATOM 1517 C CA . VAL A 1 191 ? -17.066 13.406 0.948 1.00 78.56 191 VAL A CA 1
ATOM 1518 C C . VAL A 1 191 ? -15.610 13.291 0.479 1.00 78.56 191 VAL A C 1
ATOM 1520 O O . VAL A 1 191 ? -15.265 13.695 -0.636 1.00 78.56 191 VAL A O 1
ATOM 1523 N N . PHE A 1 192 ? -14.743 12.715 1.314 1.00 76.81 192 PHE A N 1
ATOM 1524 C CA . PHE A 1 192 ? -13.359 12.445 0.947 1.00 76.81 192 PHE A CA 1
ATOM 1525 C C . PHE A 1 192 ? -13.259 11.366 -0.141 1.00 76.81 192 PHE A C 1
ATOM 1527 O O . PHE A 1 192 ? -12.569 11.574 -1.142 1.00 76.81 192 PHE A O 1
ATOM 1534 N N . TYR A 1 193 ? -13.975 10.252 0.001 1.00 79.38 193 TYR A N 1
ATOM 1535 C CA . TYR A 1 193 ? -13.990 9.182 -0.998 1.00 79.38 193 TYR A CA 1
ATOM 1536 C C . TYR A 1 193 ? -14.539 9.661 -2.346 1.00 79.38 193 TYR A C 1
ATOM 1538 O O . TYR A 1 193 ? -13.943 9.378 -3.387 1.00 79.38 193 TYR A O 1
ATOM 1546 N N . ASP A 1 194 ? -15.580 10.493 -2.335 1.00 82.06 194 ASP A N 1
ATOM 1547 C CA . ASP A 1 194 ? -16.131 11.116 -3.539 1.00 82.06 194 ASP A CA 1
ATOM 1548 C C . ASP A 1 194 ? -15.106 12.041 -4.222 1.00 82.06 194 ASP A C 1
ATOM 1550 O O . ASP A 1 194 ? -15.000 12.068 -5.450 1.00 82.06 194 ASP A O 1
ATOM 1554 N N . SER A 1 195 ? -14.290 12.760 -3.442 1.00 78.94 195 SER A N 1
ATOM 1555 C CA . SER A 1 195 ? -13.187 13.591 -3.949 1.00 78.94 195 SER A CA 1
ATOM 1556 C C . SER A 1 195 ? -12.073 12.757 -4.594 1.00 78.94 195 SER A C 1
ATOM 1558 O O . SER A 1 195 ? -11.584 13.105 -5.676 1.00 78.94 195 SER A O 1
ATOM 1560 N N . VAL A 1 196 ? -11.690 11.631 -3.977 1.00 78.31 196 VAL A N 1
ATOM 1561 C CA . VAL A 1 196 ? -10.722 10.682 -4.557 1.00 78.31 196 VAL A CA 1
ATOM 1562 C C . VAL A 1 196 ? -11.263 10.109 -5.862 1.00 78.31 196 VAL A C 1
ATOM 1564 O O . VAL A 1 196 ? -10.567 10.136 -6.879 1.00 78.31 196 VAL A O 1
ATOM 1567 N N . LYS A 1 197 ? -12.524 9.670 -5.859 1.00 81.31 197 LYS A N 1
ATOM 1568 C CA . LYS A 1 197 ? -13.218 9.154 -7.039 1.00 81.31 197 LYS A CA 1
ATOM 1569 C C . LYS A 1 197 ? -13.263 10.187 -8.163 1.00 81.31 197 LYS A C 1
ATOM 1571 O O . LYS A 1 197 ? -12.931 9.871 -9.301 1.00 81.31 197 LYS A O 1
ATOM 1576 N N . PHE A 1 198 ? -13.601 11.439 -7.854 1.00 81.25 198 PHE A N 1
ATOM 1577 C CA . PHE A 1 198 ? -13.619 12.521 -8.837 1.00 81.25 198 PHE A CA 1
ATOM 1578 C C . PHE A 1 198 ? -12.235 12.766 -9.451 1.00 81.25 198 PHE A C 1
ATOM 1580 O O . PHE A 1 198 ? -12.127 12.923 -10.665 1.00 81.25 198 PHE A O 1
ATOM 1587 N N . ARG A 1 199 ? -11.159 12.746 -8.653 1.00 75.44 199 ARG A N 1
ATOM 1588 C CA . ARG A 1 199 ? -9.791 12.884 -9.187 1.00 75.44 199 ARG A CA 1
ATOM 1589 C C . ARG A 1 199 ? -9.341 11.683 -10.012 1.00 75.44 199 ARG A C 1
ATOM 1591 O O . ARG A 1 199 ? -8.573 11.865 -10.951 1.00 75.44 199 ARG A O 1
ATOM 1598 N N . ALA A 1 200 ? -9.792 10.482 -9.663 1.00 75.19 200 ALA A N 1
ATOM 1599 C CA . ALA A 1 200 ? -9.537 9.276 -10.444 1.00 75.19 200 ALA A CA 1
ATOM 1600 C C . ALA A 1 200 ? -10.367 9.239 -11.742 1.00 75.19 200 ALA A C 1
ATOM 1602 O O . ALA A 1 200 ? -9.947 8.628 -12.728 1.00 75.19 200 ALA A O 1
ATOM 1603 N N . SER A 1 201 ? -11.529 9.906 -11.761 1.00 76.06 201 SER A N 1
ATOM 1604 C CA . SER A 1 201 ? -12.420 9.944 -12.918 1.00 76.06 201 SER A CA 1
ATOM 1605 C C . SER A 1 201 ? -11.741 10.638 -14.105 1.00 76.06 201 SER A C 1
ATOM 1607 O O . SER A 1 201 ? -11.289 11.777 -14.018 1.00 76.06 201 SER A O 1
ATOM 1609 N N . GLY A 1 202 ? -11.623 9.920 -15.224 1.00 70.94 202 GLY A N 1
ATOM 1610 C CA . GLY A 1 202 ? -10.967 10.420 -16.437 1.00 70.94 202 GLY A CA 1
ATOM 1611 C C . GLY A 1 202 ? -9.475 10.095 -16.567 1.00 70.94 202 GLY A C 1
ATOM 1612 O O . GLY A 1 202 ? -8.876 10.487 -17.565 1.00 70.94 202 GLY A O 1
ATOM 1613 N N . ILE A 1 203 ? -8.872 9.361 -15.623 1.00 74.31 203 ILE A N 1
ATOM 1614 C CA . ILE A 1 203 ? -7.508 8.831 -15.777 1.00 74.31 203 ILE A CA 1
ATOM 1615 C C . ILE A 1 203 ? -7.568 7.371 -16.216 1.00 74.31 203 ILE A C 1
ATOM 1617 O O . ILE A 1 203 ? -7.908 6.468 -15.450 1.00 74.31 203 ILE A O 1
ATOM 1621 N N . ASP A 1 204 ? -7.200 7.148 -17.470 1.00 72.19 204 ASP A N 1
ATOM 1622 C CA . ASP A 1 204 ? -7.251 5.852 -18.146 1.00 72.19 204 ASP A CA 1
ATOM 1623 C C . ASP A 1 204 ? -5.913 5.096 -18.149 1.00 72.19 204 ASP A C 1
ATOM 1625 O O . ASP A 1 204 ? -5.887 3.885 -18.356 1.00 72.19 204 ASP A O 1
ATOM 1629 N N . ASN A 1 205 ? -4.800 5.778 -17.875 1.00 74.94 205 ASN A N 1
ATOM 1630 C CA . ASN A 1 205 ? -3.461 5.198 -17.938 1.00 74.94 205 ASN A CA 1
ATOM 1631 C C . ASN A 1 205 ? -2.857 4.910 -16.550 1.00 74.94 205 ASN A C 1
ATOM 1633 O O . ASN A 1 205 ? -3.080 5.627 -15.571 1.00 74.94 205 ASN A O 1
ATOM 1637 N N . ALA A 1 206 ? -2.044 3.849 -16.480 1.00 71.00 206 ALA A N 1
ATOM 1638 C CA . ALA A 1 206 ? -1.431 3.370 -15.238 1.00 71.00 206 ALA A CA 1
ATOM 1639 C C . ALA A 1 206 ? -0.499 4.407 -14.586 1.00 71.00 206 ALA A C 1
ATOM 1641 O O . ALA A 1 206 ? -0.497 4.541 -13.364 1.00 71.00 206 ALA A O 1
ATOM 1642 N N . ALA A 1 207 ? 0.237 5.185 -15.388 1.00 73.06 207 ALA A N 1
ATOM 1643 C CA . ALA A 1 207 ? 1.133 6.231 -14.893 1.00 73.06 207 ALA A CA 1
ATOM 1644 C C . ALA A 1 207 ? 0.370 7.348 -14.157 1.00 73.06 207 ALA A C 1
ATOM 1646 O O . ALA A 1 207 ? 0.795 7.806 -13.096 1.00 73.06 207 ALA A O 1
ATOM 1647 N N . GLY A 1 208 ? -0.788 7.758 -14.683 1.00 74.31 208 GLY A N 1
ATOM 1648 C CA . GLY A 1 208 ? -1.668 8.730 -14.039 1.00 74.31 208 GLY A CA 1
ATOM 1649 C C . GLY A 1 208 ? -2.234 8.210 -12.718 1.00 74.31 208 GLY A C 1
ATOM 1650 O O . GLY A 1 208 ? -2.199 8.930 -11.720 1.00 74.31 208 GLY A O 1
ATOM 1651 N N . LYS A 1 209 ? -2.677 6.945 -12.676 1.00 75.69 209 LYS A N 1
ATOM 1652 C CA . LYS A 1 209 ? -3.147 6.316 -11.429 1.00 75.69 209 LYS A CA 1
ATOM 1653 C C . LYS A 1 209 ? -2.029 6.220 -10.393 1.00 75.69 209 LYS A C 1
ATOM 1655 O O . LYS A 1 209 ? -2.244 6.592 -9.246 1.00 75.69 209 LYS A O 1
ATOM 1660 N N . GLN A 1 210 ? -0.823 5.817 -10.796 1.00 74.06 210 GLN A N 1
ATOM 1661 C CA . GLN A 1 210 ? 0.341 5.765 -9.909 1.00 74.06 210 GLN A CA 1
ATOM 1662 C C . GLN A 1 210 ? 0.678 7.145 -9.333 1.00 74.06 210 GLN A C 1
ATOM 1664 O O . GLN A 1 210 ? 0.933 7.260 -8.140 1.00 74.06 210 GLN A O 1
ATOM 1669 N N . LYS A 1 211 ? 0.615 8.210 -10.141 1.00 76.88 211 LYS A N 1
ATOM 1670 C CA . LYS A 1 211 ? 0.837 9.579 -9.657 1.00 76.88 211 LYS A CA 1
ATOM 1671 C C . LYS A 1 211 ? -0.185 9.992 -8.594 1.00 76.88 211 LYS A C 1
ATOM 1673 O O . LYS A 1 211 ? 0.188 10.644 -7.625 1.00 76.88 211 LYS A O 1
ATOM 1678 N N . ILE A 1 212 ? -1.446 9.584 -8.750 1.00 77.12 212 ILE A N 1
ATOM 1679 C CA . ILE A 1 212 ? -2.477 9.795 -7.727 1.00 77.12 212 ILE A CA 1
ATOM 1680 C C . ILE A 1 212 ? -2.184 8.983 -6.468 1.00 77.12 212 ILE A C 1
ATOM 1682 O O . ILE A 1 212 ? -2.306 9.536 -5.382 1.00 77.12 212 ILE A O 1
ATOM 1686 N N . VAL A 1 213 ? -1.777 7.714 -6.591 1.00 77.00 213 VAL A N 1
ATOM 1687 C CA . VAL A 1 213 ? -1.380 6.887 -5.435 1.00 77.00 213 VAL A CA 1
ATOM 1688 C C . VAL A 1 213 ? -0.239 7.551 -4.667 1.00 77.00 213 VAL A C 1
ATOM 1690 O O . VAL A 1 213 ? -0.313 7.639 -3.448 1.00 77.00 213 VAL A O 1
ATOM 1693 N N . VAL A 1 214 ? 0.781 8.058 -5.365 1.00 75.81 214 VAL A N 1
ATOM 1694 C CA . VAL A 1 214 ? 1.916 8.757 -4.742 1.00 75.81 214 VAL A CA 1
ATOM 1695 C C . VAL A 1 214 ? 1.454 10.035 -4.047 1.00 75.81 214 VAL A C 1
ATOM 1697 O O . VAL A 1 214 ? 1.801 10.264 -2.894 1.00 75.81 214 VAL A O 1
ATOM 1700 N N . GLU A 1 215 ? 0.633 10.857 -4.704 1.00 75.56 215 GLU A N 1
ATOM 1701 C CA . GLU A 1 215 ? 0.140 12.095 -4.095 1.00 75.56 215 GLU A CA 1
ATOM 1702 C C . GLU A 1 215 ? -0.783 11.810 -2.893 1.00 75.56 215 GLU A C 1
ATOM 1704 O O . GLU A 1 215 ? -0.726 12.534 -1.898 1.00 75.56 215 GLU A O 1
ATOM 1709 N N . LEU A 1 216 ? -1.607 10.754 -2.961 1.00 74.62 216 LEU A N 1
ATOM 1710 C CA . LEU A 1 216 ? -2.389 10.262 -1.826 1.00 74.62 216 LEU A CA 1
ATOM 1711 C C . LEU A 1 216 ? -1.430 9.845 -0.715 1.00 74.62 216 LEU A C 1
ATOM 1713 O O . LEU A 1 216 ? -1.551 10.312 0.405 1.00 74.62 216 LEU A O 1
ATOM 1717 N N . TYR A 1 217 ? -0.423 9.035 -1.009 1.00 71.44 217 TYR A N 1
ATOM 1718 C CA . TYR A 1 217 ? 0.548 8.616 -0.008 1.00 71.44 217 TYR A CA 1
ATOM 1719 C C . TYR A 1 217 ? 1.227 9.797 0.705 1.00 71.44 217 TYR A C 1
ATOM 1721 O O . TYR A 1 217 ? 1.149 9.920 1.930 1.00 71.44 217 TYR A O 1
ATOM 1729 N N . ASP A 1 218 ? 1.816 10.716 -0.054 1.00 70.62 218 ASP A N 1
ATOM 1730 C CA . ASP A 1 218 ? 2.594 11.818 0.511 1.00 70.62 218 ASP A CA 1
ATOM 1731 C C . ASP A 1 218 ? 1.739 12.815 1.296 1.00 70.62 218 ASP A C 1
ATOM 1733 O O . ASP A 1 218 ? 2.172 13.319 2.333 1.00 70.62 218 ASP A O 1
ATOM 1737 N N . LYS A 1 219 ? 0.529 13.120 0.814 1.00 72.75 219 LYS A N 1
ATOM 1738 C CA . LYS A 1 219 ? -0.317 14.153 1.429 1.00 72.75 219 LYS A CA 1
ATOM 1739 C C . LYS A 1 219 ? -1.301 13.604 2.451 1.00 72.75 219 LYS A C 1
ATOM 1741 O O . LYS A 1 219 ? -1.627 14.313 3.399 1.00 72.75 219 LYS A O 1
ATOM 1746 N N . PHE A 1 220 ? -1.784 12.381 2.256 1.00 72.12 220 PHE A N 1
ATOM 1747 C CA . PHE A 1 220 ? -2.787 11.753 3.112 1.00 72.12 220 PHE A CA 1
ATOM 1748 C C . PHE A 1 220 ? -2.134 10.823 4.133 1.00 72.12 220 PHE A C 1
ATOM 1750 O O . PHE A 1 220 ? -2.241 11.077 5.328 1.00 72.12 220 PHE A O 1
ATOM 1757 N N . PHE A 1 221 ? -1.402 9.795 3.698 1.00 70.25 221 PHE A N 1
ATOM 1758 C CA . PHE A 1 221 ? -0.913 8.744 4.601 1.00 70.25 221 PHE A CA 1
ATOM 1759 C C . PHE A 1 221 ? 0.142 9.230 5.584 1.00 70.25 221 PHE A C 1
ATOM 1761 O O . PHE A 1 221 ? 0.041 8.972 6.784 1.00 70.25 221 PHE A O 1
ATOM 1768 N N . ARG A 1 222 ? 1.120 9.987 5.084 1.00 72.25 222 ARG A N 1
ATOM 1769 C CA . ARG A 1 222 ? 2.193 10.540 5.914 1.00 72.25 222 ARG A CA 1
ATOM 1770 C C . ARG A 1 222 ? 1.664 11.451 7.026 1.00 72.25 222 ARG A C 1
ATOM 1772 O O . ARG A 1 222 ? 2.192 11.439 8.133 1.00 72.25 222 ARG A O 1
ATOM 1779 N N . ASN A 1 223 ? 0.624 12.225 6.726 1.00 72.19 223 ASN A N 1
ATOM 1780 C CA . ASN A 1 223 ? 0.054 13.203 7.650 1.00 72.19 223 ASN A CA 1
ATOM 1781 C C . ASN A 1 223 ? -1.000 12.587 8.585 1.00 72.19 223 ASN A C 1
ATOM 1783 O O . ASN A 1 223 ? -1.081 12.982 9.744 1.00 72.19 223 ASN A O 1
ATOM 1787 N N . ALA A 1 224 ? -1.779 11.610 8.111 1.00 68.12 224 ALA A N 1
ATOM 1788 C CA . ALA A 1 224 ? -2.781 10.919 8.921 1.00 68.12 224 ALA A CA 1
ATOM 1789 C C . ALA A 1 224 ? -2.160 9.927 9.920 1.00 68.12 224 ALA A C 1
ATOM 1791 O O . ALA A 1 224 ? -2.692 9.740 11.013 1.00 68.12 224 ALA A O 1
ATOM 1792 N N . PHE A 1 225 ? -1.021 9.318 9.567 1.00 70.88 225 PHE A N 1
ATOM 1793 C CA . PHE A 1 225 ? -0.353 8.294 10.374 1.00 70.88 225 PHE A CA 1
ATOM 1794 C C . PHE A 1 225 ? 1.147 8.597 10.570 1.00 70.88 225 PHE A C 1
ATOM 1796 O O . PHE A 1 225 ? 1.992 7.799 10.164 1.00 70.88 225 PHE A O 1
ATOM 1803 N N . PRO A 1 226 ? 1.531 9.722 11.204 1.00 69.12 226 PRO A N 1
ATOM 1804 C CA . PRO A 1 226 ? 2.926 10.176 11.247 1.00 69.12 226 PRO A CA 1
ATOM 1805 C C . PRO A 1 226 ? 3.863 9.197 11.969 1.00 69.12 226 PRO A C 1
ATOM 1807 O O . PRO A 1 226 ? 4.909 8.842 11.430 1.00 69.12 226 PRO A O 1
ATOM 1810 N N . ARG A 1 227 ? 3.456 8.670 13.136 1.00 66.56 227 ARG A N 1
ATOM 1811 C CA . ARG A 1 227 ? 4.233 7.664 13.893 1.00 66.56 227 ARG A CA 1
ATOM 1812 C C . ARG A 1 227 ? 4.481 6.392 13.086 1.00 66.56 227 ARG A C 1
ATOM 1814 O O . ARG A 1 227 ? 5.548 5.795 13.183 1.00 66.56 227 ARG A O 1
ATOM 1821 N N . MET A 1 228 ? 3.495 5.991 12.288 1.00 62.84 228 MET A N 1
ATOM 1822 C CA . MET A 1 228 ? 3.605 4.818 11.433 1.00 62.84 228 MET A CA 1
ATOM 1823 C C . MET A 1 228 ? 4.432 5.123 10.184 1.00 62.84 228 MET A C 1
ATOM 1825 O O . MET A 1 228 ? 5.268 4.316 9.812 1.00 62.84 228 MET A O 1
ATOM 1829 N N . SER A 1 229 ? 4.279 6.294 9.561 1.00 63.31 229 SER A N 1
ATOM 1830 C CA . SER A 1 229 ? 5.087 6.695 8.403 1.00 63.31 229 SER A CA 1
ATOM 1831 C C . SER A 1 229 ? 6.577 6.783 8.740 1.00 63.31 229 SER A C 1
ATOM 1833 O O . SER A 1 229 ? 7.404 6.463 7.888 1.00 63.31 229 SER A O 1
ATOM 1835 N N . GLU A 1 230 ? 6.921 7.214 9.955 1.00 65.19 230 GLU A N 1
ATOM 1836 C CA . GLU A 1 230 ? 8.300 7.214 10.455 1.00 65.19 230 GLU A CA 1
ATOM 1837 C C . GLU A 1 230 ? 8.840 5.789 10.649 1.00 65.19 230 GLU A C 1
ATOM 1839 O O . GLU A 1 230 ? 9.990 5.533 10.299 1.00 65.19 230 GLU A O 1
ATOM 1844 N N . ARG A 1 231 ? 8.015 4.846 11.134 1.00 61.41 231 ARG A N 1
ATOM 1845 C CA . ARG A 1 231 ? 8.393 3.424 11.275 1.00 61.41 231 ARG A CA 1
ATOM 1846 C C . ARG A 1 231 ? 8.473 2.681 9.943 1.00 61.41 231 ARG A C 1
ATOM 1848 O O . ARG A 1 231 ? 9.404 1.912 9.739 1.00 61.41 231 ARG A O 1
ATOM 1855 N N . LEU A 1 232 ? 7.505 2.895 9.052 1.00 57.56 232 LEU A N 1
ATOM 1856 C CA . LEU A 1 232 ? 7.425 2.231 7.750 1.00 57.56 232 LEU A CA 1
ATOM 1857 C C . LEU A 1 232 ? 8.523 2.708 6.802 1.00 57.56 232 LEU A C 1
ATOM 1859 O O . LEU A 1 232 ? 8.873 1.976 5.881 1.00 57.56 232 LEU A O 1
ATOM 1863 N N . GLY A 1 233 ? 9.047 3.926 7.008 1.00 57.50 233 GLY A N 1
ATOM 1864 C CA . GLY A 1 233 ? 10.213 4.436 6.293 1.00 57.50 233 GLY A CA 1
ATOM 1865 C C . GLY A 1 233 ? 10.101 4.267 4.780 1.00 57.50 233 GLY A C 1
ATOM 1866 O O . GLY A 1 233 ? 11.080 3.886 4.152 1.00 57.50 233 GLY A O 1
ATOM 18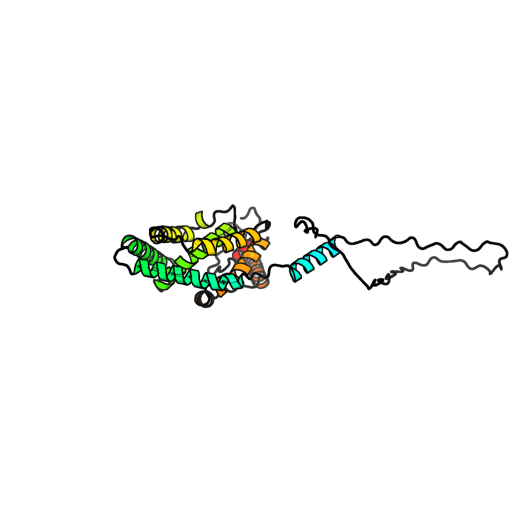67 N N . ILE A 1 234 ? 8.907 4.468 4.201 1.00 65.19 234 ILE A N 1
ATOM 1868 C CA . ILE A 1 234 ? 8.648 4.164 2.788 1.00 65.19 234 ILE A CA 1
ATOM 1869 C C . ILE A 1 234 ? 9.549 5.047 1.923 1.00 65.19 234 ILE A C 1
ATOM 1871 O O . ILE A 1 234 ? 9.316 6.246 1.761 1.00 65.19 234 ILE A O 1
ATOM 1875 N N . VAL A 1 235 ? 10.608 4.437 1.392 1.00 67.75 235 VAL A N 1
ATOM 1876 C CA . VAL A 1 235 ? 11.567 5.081 0.500 1.00 67.75 235 VAL A CA 1
ATOM 1877 C C . VAL A 1 235 ? 11.133 4.825 -0.932 1.00 67.75 235 VAL A C 1
ATOM 1879 O O . VAL A 1 235 ? 11.032 3.682 -1.376 1.00 67.75 235 VAL A O 1
ATOM 1882 N N . TYR A 1 236 ? 10.936 5.901 -1.684 1.00 70.94 236 TYR A N 1
ATOM 1883 C CA . TYR A 1 236 ? 10.836 5.811 -3.132 1.00 70.94 236 TYR A CA 1
ATOM 1884 C C . TYR A 1 236 ? 12.244 5.702 -3.715 1.00 70.94 236 TYR A C 1
ATOM 1886 O O . TYR A 1 236 ? 13.007 6.669 -3.710 1.00 70.94 236 TYR A O 1
ATOM 1894 N N . THR A 1 237 ? 12.606 4.513 -4.198 1.00 82.62 237 THR A N 1
ATOM 1895 C CA . THR A 1 237 ? 13.865 4.316 -4.922 1.00 82.62 237 THR A CA 1
ATOM 1896 C C . THR A 1 237 ? 13.802 5.075 -6.253 1.00 82.62 237 THR A C 1
ATOM 1898 O O . THR A 1 237 ? 12.840 4.878 -7.000 1.00 82.62 237 THR A O 1
ATOM 1901 N N . PRO A 1 238 ? 14.789 5.935 -6.582 1.00 86.88 238 PRO A N 1
ATOM 1902 C CA . PRO A 1 238 ? 14.808 6.649 -7.856 1.00 86.88 238 PRO A CA 1
ATOM 1903 C C . PRO A 1 238 ? 14.717 5.688 -9.043 1.00 86.88 238 PRO A C 1
ATOM 1905 O O . PRO A 1 238 ? 15.397 4.658 -9.070 1.00 86.88 238 PRO A O 1
ATOM 1908 N N . VAL A 1 239 ? 13.891 6.033 -10.031 1.00 88.50 239 VAL A N 1
ATOM 1909 C CA . VAL A 1 239 ? 13.602 5.159 -11.179 1.00 88.50 239 VAL A CA 1
ATOM 1910 C C . VAL A 1 239 ? 14.869 4.865 -11.976 1.00 88.50 239 VAL A C 1
ATOM 1912 O O . VAL A 1 239 ? 15.064 3.740 -12.418 1.00 88.50 239 VAL A O 1
ATOM 1915 N N . GLU A 1 240 ? 15.772 5.834 -12.090 1.00 92.56 240 GLU A N 1
ATOM 1916 C CA . GLU A 1 240 ? 17.046 5.702 -12.794 1.00 92.56 240 GLU A CA 1
ATOM 1917 C C . GLU A 1 240 ? 17.948 4.643 -12.149 1.00 92.56 240 GLU A C 1
ATOM 1919 O O . GLU A 1 240 ? 18.645 3.908 -12.848 1.00 92.56 240 GLU A O 1
ATOM 1924 N N . VAL A 1 241 ? 17.913 4.536 -10.816 1.00 94.62 241 VAL A N 1
ATOM 1925 C CA . VAL A 1 241 ? 18.672 3.524 -10.066 1.00 94.62 241 VAL A CA 1
ATOM 1926 C C . VAL A 1 241 ? 18.070 2.141 -10.293 1.00 94.62 241 VAL A C 1
ATOM 1928 O O . VAL A 1 241 ? 18.799 1.191 -10.573 1.00 94.62 241 VAL A O 1
ATOM 1931 N N . VAL A 1 242 ? 16.743 2.031 -10.211 1.00 94.75 242 VAL A N 1
ATOM 1932 C CA . VAL A 1 242 ? 16.022 0.772 -10.445 1.00 94.75 242 VAL A CA 1
ATOM 1933 C C . VAL A 1 242 ? 16.246 0.276 -11.873 1.00 94.75 242 VAL A C 1
ATOM 1935 O O . VAL A 1 242 ? 16.607 -0.883 -12.076 1.00 94.75 242 VAL A O 1
ATOM 1938 N N . ASP A 1 243 ? 16.109 1.162 -12.858 1.00 95.31 243 ASP A N 1
ATOM 1939 C CA . ASP A 1 243 ? 16.321 0.841 -14.266 1.00 95.31 243 ASP A CA 1
ATOM 1940 C C . ASP A 1 243 ? 17.765 0.401 -14.517 1.00 95.31 243 ASP A C 1
ATOM 1942 O O . ASP A 1 243 ? 17.977 -0.605 -15.195 1.00 95.31 243 ASP A O 1
ATOM 1946 N N . PHE A 1 244 ? 18.758 1.092 -13.944 1.00 97.69 244 PHE A N 1
ATOM 1947 C CA . PHE A 1 244 ? 20.158 0.682 -14.052 1.00 97.69 244 PHE A CA 1
ATOM 1948 C C . PHE A 1 244 ? 20.359 -0.749 -13.542 1.00 97.69 244 PHE A C 1
ATOM 1950 O O . PHE A 1 244 ? 20.897 -1.582 -14.269 1.00 97.69 244 PHE A O 1
ATOM 1957 N N . ILE A 1 245 ? 19.862 -1.063 -12.340 1.00 97.69 245 ILE A N 1
ATOM 1958 C CA . ILE A 1 245 ? 19.992 -2.400 -11.743 1.00 97.69 245 ILE A CA 1
ATOM 1959 C C . ILE A 1 245 ? 19.334 -3.463 -12.630 1.00 97.69 245 ILE A C 1
ATOM 1961 O O . ILE A 1 245 ? 19.962 -4.476 -12.930 1.00 97.69 245 ILE A O 1
ATOM 1965 N N . ILE A 1 246 ? 18.105 -3.229 -13.099 1.00 97.62 246 ILE A N 1
ATOM 1966 C CA . ILE A 1 246 ? 17.371 -4.174 -13.957 1.00 97.62 246 ILE A CA 1
ATOM 1967 C C . ILE A 1 246 ? 18.152 -4.476 -15.246 1.00 97.62 246 ILE A C 1
ATOM 1969 O O . ILE A 1 246 ? 18.320 -5.639 -15.623 1.00 97.62 246 ILE A O 1
ATOM 1973 N N . HIS A 1 247 ? 18.679 -3.444 -15.909 1.00 97.88 247 HIS A N 1
ATOM 1974 C CA . HIS A 1 247 ? 19.451 -3.621 -17.140 1.00 97.88 247 HIS A CA 1
ATOM 1975 C C . HIS A 1 247 ? 20.799 -4.303 -16.882 1.00 97.88 247 HIS A C 1
ATOM 1977 O O . HIS A 1 247 ? 21.207 -5.156 -17.672 1.00 97.88 247 HIS A O 1
ATOM 1983 N N . SER A 1 248 ? 21.466 -3.983 -15.770 1.00 97.94 248 SER A N 1
ATOM 1984 C CA . SER A 1 248 ? 22.702 -4.645 -15.348 1.00 97.94 248 SER A CA 1
ATOM 1985 C C . SER A 1 248 ? 22.491 -6.132 -15.061 1.00 97.94 248 SER A C 1
ATOM 1987 O O . SER A 1 248 ? 23.276 -6.949 -15.537 1.00 97.94 248 SER A O 1
ATOM 1989 N N . VAL A 1 249 ? 21.420 -6.508 -14.354 1.00 97.62 249 VAL A N 1
ATOM 1990 C CA . VAL A 1 249 ? 21.100 -7.920 -14.081 1.00 97.62 249 VAL A CA 1
ATOM 1991 C C . VAL A 1 249 ? 20.845 -8.675 -15.385 1.00 97.62 249 VAL A C 1
ATOM 1993 O O . VAL A 1 249 ? 21.416 -9.743 -15.592 1.00 97.62 249 VAL A O 1
ATOM 1996 N N . ASN A 1 250 ? 20.062 -8.109 -16.308 1.00 97.50 250 ASN A N 1
ATOM 1997 C CA . ASN A 1 250 ? 19.833 -8.736 -17.611 1.00 97.50 250 ASN A CA 1
ATOM 1998 C C . ASN A 1 250 ? 21.119 -8.872 -18.439 1.00 97.50 250 ASN A C 1
ATOM 2000 O O . ASN A 1 250 ? 21.289 -9.847 -19.165 1.00 97.50 250 ASN A O 1
ATOM 2004 N N . HIS A 1 251 ? 22.023 -7.894 -18.352 1.00 97.75 251 HIS A N 1
ATOM 2005 C CA . HIS A 1 251 ? 23.319 -7.971 -19.017 1.00 97.75 251 HIS A CA 1
ATOM 2006 C C . HIS A 1 251 ? 24.164 -9.126 -18.465 1.00 97.75 251 HIS A C 1
ATOM 2008 O O . HIS A 1 251 ? 24.682 -9.917 -19.248 1.00 97.75 251 HIS A O 1
ATOM 2014 N N . ILE A 1 252 ? 24.241 -9.266 -17.138 1.00 97.88 252 ILE A N 1
ATOM 2015 C CA . ILE A 1 252 ? 24.961 -10.367 -16.482 1.00 97.88 252 ILE A CA 1
ATOM 2016 C C . ILE A 1 252 ? 24.344 -11.720 -16.855 1.00 97.88 252 ILE A C 1
ATOM 2018 O O . ILE A 1 252 ? 25.079 -12.640 -17.203 1.00 97.88 252 ILE A O 1
ATOM 2022 N N . LEU A 1 253 ? 23.009 -11.836 -16.865 1.00 97.62 253 LEU A N 1
ATOM 2023 C CA . LEU A 1 253 ? 22.320 -13.059 -17.294 1.00 97.62 253 LEU A CA 1
ATOM 2024 C C . LEU A 1 253 ? 22.717 -13.487 -18.712 1.00 97.62 253 LEU A C 1
ATOM 2026 O O . LEU A 1 253 ? 22.958 -14.669 -18.951 1.00 97.62 253 LEU A O 1
ATOM 2030 N N . LYS A 1 254 ? 22.852 -12.526 -19.632 1.00 97.31 254 LYS A N 1
ATOM 2031 C CA . LYS A 1 254 ? 23.268 -12.803 -21.012 1.00 97.31 254 LYS A CA 1
ATOM 2032 C C . LYS A 1 254 ? 24.727 -13.228 -21.110 1.00 97.31 254 LYS A C 1
ATOM 2034 O O . LYS A 1 254 ? 25.033 -14.148 -21.855 1.00 97.31 254 LYS A O 1
ATOM 2039 N N . VAL A 1 255 ? 25.623 -12.545 -20.397 1.00 98.00 255 VAL A N 1
ATOM 2040 C CA . VAL A 1 255 ? 27.072 -12.782 -20.504 1.00 98.00 255 VAL A CA 1
ATOM 2041 C C . VAL A 1 255 ? 27.485 -14.081 -19.816 1.00 98.00 255 VAL A C 1
ATOM 2043 O O . VAL A 1 255 ? 28.267 -14.839 -20.381 1.00 98.00 255 VAL A O 1
ATOM 2046 N N . GLU A 1 256 ? 26.957 -14.347 -18.623 1.00 97.94 256 GLU A N 1
ATOM 2047 C CA . GLU A 1 256 ? 27.426 -15.447 -17.771 1.00 97.94 256 GLU A CA 1
ATOM 2048 C C . GLU A 1 256 ? 26.597 -16.729 -17.929 1.00 97.94 256 GLU A C 1
ATOM 2050 O O . GLU A 1 256 ? 27.103 -17.825 -17.694 1.00 97.94 256 GLU A O 1
ATOM 2055 N N . PHE A 1 257 ? 25.323 -16.612 -18.322 1.00 96.94 257 PHE A N 1
ATOM 2056 C CA . PHE A 1 257 ? 24.382 -17.740 -18.321 1.00 96.94 257 PHE A CA 1
ATOM 2057 C C . PHE A 1 257 ? 23.687 -17.979 -19.668 1.00 96.94 257 PHE A C 1
ATOM 2059 O O . PHE A 1 257 ? 22.937 -18.948 -19.787 1.00 96.94 257 PHE A O 1
ATOM 2066 N N . ASP A 1 258 ? 23.914 -17.123 -20.672 1.00 96.69 258 ASP A N 1
ATOM 2067 C CA . ASP A 1 258 ? 23.189 -17.134 -21.954 1.00 96.69 258 ASP A CA 1
ATOM 2068 C C . ASP A 1 258 ? 21.654 -17.121 -21.761 1.00 96.69 258 ASP A C 1
ATOM 2070 O O . ASP A 1 258 ? 20.892 -17.761 -22.483 1.00 96.69 258 ASP A O 1
ATOM 2074 N N . GLN A 1 259 ? 21.187 -16.413 -20.724 1.00 97.00 259 GLN A N 1
ATOM 2075 C CA . GLN A 1 259 ? 19.771 -16.251 -20.381 1.00 97.00 259 GLN A CA 1
ATOM 2076 C C . GLN A 1 259 ? 19.361 -14.776 -20.398 1.00 97.00 259 GLN A C 1
ATOM 2078 O O . GLN A 1 259 ? 20.187 -13.865 -20.427 1.00 97.00 259 GLN A O 1
ATOM 2083 N N . THR A 1 260 ? 18.057 -14.521 -20.339 1.00 96.19 260 THR A N 1
ATOM 2084 C CA . THR A 1 260 ? 17.501 -13.179 -20.135 1.00 96.19 260 THR A CA 1
ATOM 2085 C C . THR A 1 260 ? 16.540 -13.176 -18.952 1.00 96.19 260 THR A C 1
ATOM 2087 O O . THR A 1 260 ? 16.154 -14.233 -18.457 1.00 96.19 260 THR A O 1
ATOM 2090 N N . LEU A 1 261 ? 16.107 -11.991 -18.517 1.00 95.62 261 LEU A N 1
ATOM 2091 C CA . LEU A 1 261 ? 15.066 -11.869 -17.490 1.00 95.62 261 LEU A CA 1
ATOM 2092 C C . LEU A 1 261 ? 13.725 -12.520 -17.887 1.00 95.62 261 LEU A C 1
ATOM 2094 O O . LEU A 1 261 ? 12.946 -12.843 -16.999 1.00 95.62 261 LEU A O 1
ATOM 2098 N N . GLY A 1 262 ? 13.456 -12.711 -19.185 1.00 94.31 262 GLY A N 1
ATOM 2099 C CA . GLY A 1 262 ? 12.255 -13.387 -19.693 1.00 94.31 262 GLY A CA 1
ATOM 2100 C C . GLY A 1 262 ? 12.432 -14.887 -19.957 1.00 94.31 262 GLY A C 1
ATOM 2101 O O . GLY A 1 262 ? 11.501 -15.546 -20.413 1.00 94.31 262 GLY A O 1
ATOM 2102 N N . SER A 1 263 ? 13.619 -15.447 -19.708 1.00 95.12 263 SER A N 1
ATOM 2103 C CA . SER A 1 263 ? 13.880 -16.865 -19.957 1.00 95.12 263 SER A CA 1
ATOM 2104 C C . SER A 1 263 ? 13.042 -17.775 -19.050 1.00 95.12 263 SER A C 1
ATOM 2106 O O . SER A 1 263 ? 12.932 -17.557 -17.843 1.00 95.12 263 SER A O 1
ATOM 2108 N N . GLN A 1 264 ? 12.524 -18.872 -19.611 1.00 93.31 264 GLN A N 1
ATOM 2109 C CA . GLN A 1 264 ? 11.889 -19.932 -18.822 1.00 93.31 264 GLN A CA 1
ATOM 2110 C C . GLN A 1 264 ? 12.857 -20.489 -17.766 1.00 93.31 264 GLN A C 1
ATOM 2112 O O . GLN A 1 264 ? 14.009 -20.795 -18.066 1.00 93.31 264 GLN A O 1
ATOM 2117 N N . GLY A 1 265 ? 12.373 -20.640 -16.530 1.00 92.25 265 GLY A N 1
ATOM 2118 C CA . GLY A 1 265 ? 13.173 -21.108 -15.392 1.00 92.25 265 GLY A CA 1
ATOM 2119 C C . GLY A 1 265 ? 13.958 -20.011 -14.662 1.00 92.25 265 GLY A C 1
ATOM 2120 O O . GLY A 1 265 ? 14.579 -20.299 -13.640 1.00 92.25 265 GLY A O 1
ATOM 2121 N N . VAL A 1 266 ? 13.911 -18.757 -15.129 1.00 94.88 266 VAL A N 1
ATOM 2122 C CA . VAL A 1 266 ? 14.455 -17.608 -14.394 1.00 94.88 266 VAL A CA 1
ATOM 2123 C C . VAL A 1 266 ? 13.388 -17.069 -13.444 1.00 94.88 266 VAL A C 1
ATOM 2125 O O . VAL A 1 266 ? 12.358 -16.550 -13.864 1.00 94.88 266 VAL A O 1
ATOM 2128 N N . HIS A 1 267 ? 13.638 -17.196 -12.140 1.00 94.94 267 HIS A N 1
ATOM 2129 C CA . HIS A 1 267 ? 12.748 -16.702 -11.091 1.00 94.94 267 HIS A CA 1
ATOM 2130 C C . HIS A 1 267 ? 13.282 -15.394 -10.511 1.00 94.94 267 HIS A C 1
ATOM 2132 O O . HIS A 1 267 ? 14.440 -15.313 -10.102 1.00 94.94 267 HIS A O 1
ATOM 2138 N N . ILE A 1 268 ? 12.424 -14.377 -10.454 1.00 94.69 268 ILE A N 1
ATOM 2139 C CA . ILE A 1 268 ? 12.767 -13.046 -9.953 1.00 94.69 268 ILE A CA 1
ATOM 2140 C C . ILE A 1 268 ? 12.053 -12.843 -8.622 1.00 94.69 268 ILE A C 1
ATOM 2142 O O . ILE A 1 268 ? 10.837 -13.007 -8.530 1.00 94.69 268 ILE A O 1
ATOM 2146 N N . LEU A 1 269 ? 12.818 -12.487 -7.594 1.00 95.19 269 LEU A N 1
ATOM 2147 C CA . LEU A 1 269 ? 12.317 -12.233 -6.251 1.00 95.19 269 LEU A CA 1
ATOM 2148 C C . LEU A 1 269 ? 12.819 -10.874 -5.777 1.00 95.19 269 LEU A C 1
ATOM 2150 O O . LEU A 1 269 ? 14.020 -10.614 -5.780 1.00 95.19 269 LEU A O 1
ATOM 2154 N N . ASP A 1 270 ? 11.886 -10.042 -5.332 1.00 94.38 270 ASP A N 1
ATOM 2155 C CA . ASP A 1 270 ? 12.167 -8.797 -4.631 1.00 94.38 270 ASP A CA 1
ATOM 2156 C C . ASP A 1 270 ? 11.753 -8.965 -3.157 1.00 94.38 270 ASP A C 1
ATOM 2158 O O . ASP A 1 270 ? 10.564 -8.865 -2.840 1.00 94.38 270 ASP A O 1
ATOM 2162 N N . PRO A 1 271 ? 12.699 -9.277 -2.252 1.00 91.25 271 PRO A N 1
ATOM 2163 C CA . PRO A 1 271 ? 12.387 -9.559 -0.852 1.00 91.25 271 PRO A CA 1
ATOM 2164 C C . PRO A 1 271 ? 11.906 -8.322 -0.078 1.00 91.25 271 PRO A C 1
ATOM 2166 O O . PRO A 1 271 ? 11.331 -8.470 0.997 1.00 91.25 271 PRO A O 1
ATOM 2169 N N . PHE A 1 272 ? 12.114 -7.111 -0.611 1.00 88.56 272 PHE A N 1
ATOM 2170 C CA . PHE A 1 272 ? 11.775 -5.849 0.049 1.00 88.56 272 PHE A CA 1
ATOM 2171 C C . PHE A 1 272 ? 11.056 -4.915 -0.920 1.00 88.56 272 PHE A C 1
ATOM 2173 O O . PHE A 1 272 ? 11.480 -3.786 -1.163 1.00 88.56 272 PHE A O 1
ATOM 2180 N N . THR A 1 273 ? 9.941 -5.395 -1.471 1.00 88.38 273 THR A N 1
ATOM 2181 C CA . THR A 1 273 ? 9.341 -4.739 -2.634 1.00 88.38 273 THR A CA 1
ATOM 2182 C C . THR A 1 273 ? 8.797 -3.337 -2.381 1.00 88.38 273 THR A C 1
ATOM 2184 O O . THR A 1 273 ? 8.710 -2.534 -3.312 1.00 88.38 273 THR A O 1
ATOM 2187 N N . GLY A 1 274 ? 8.464 -3.005 -1.130 1.00 85.94 274 GLY A N 1
ATOM 2188 C CA . GLY A 1 274 ? 7.957 -1.688 -0.756 1.00 85.94 274 GLY A CA 1
ATOM 2189 C C . GLY A 1 274 ? 6.759 -1.291 -1.622 1.00 85.94 274 GLY A C 1
ATOM 2190 O O . GLY A 1 274 ? 5.710 -1.926 -1.581 1.00 85.94 274 GLY A O 1
ATOM 2191 N N . THR A 1 275 ? 6.927 -0.260 -2.449 1.00 81.56 275 THR A N 1
ATOM 2192 C CA . THR A 1 275 ? 5.899 0.228 -3.387 1.00 81.56 275 THR A CA 1
ATOM 2193 C C . THR A 1 275 ? 5.795 -0.578 -4.690 1.00 81.56 275 THR A C 1
ATOM 2195 O O . THR A 1 275 ? 5.039 -0.205 -5.586 1.00 81.56 275 THR A O 1
ATOM 2198 N N . GLY A 1 276 ? 6.560 -1.663 -4.835 1.00 88.44 276 GLY A N 1
ATOM 2199 C CA . GLY A 1 276 ? 6.593 -2.502 -6.033 1.00 88.44 276 GLY A CA 1
ATOM 2200 C C . GLY A 1 276 ? 7.392 -1.896 -7.189 1.00 88.44 276 GLY A C 1
ATOM 2201 O O . GLY A 1 276 ? 7.170 -2.253 -8.349 1.00 88.44 276 GLY A O 1
ATOM 2202 N N . THR A 1 277 ? 8.300 -0.951 -6.914 1.00 88.81 277 THR A N 1
ATOM 2203 C CA . THR A 1 277 ? 8.994 -0.196 -7.974 1.00 88.81 277 THR A CA 1
ATOM 2204 C C . THR A 1 277 ? 9.844 -1.115 -8.858 1.00 88.81 277 THR A C 1
ATOM 2206 O O . THR A 1 277 ? 9.767 -1.011 -10.078 1.00 88.81 277 THR A O 1
ATOM 2209 N N . PHE A 1 278 ? 10.583 -2.076 -8.293 1.00 93.19 278 PHE A N 1
ATOM 2210 C CA . PHE A 1 278 ? 11.368 -3.026 -9.094 1.00 93.19 278 PHE A CA 1
ATOM 2211 C C . PHE A 1 278 ? 10.497 -3.876 -10.018 1.00 93.19 278 PHE A C 1
ATOM 2213 O O . PHE A 1 278 ? 10.785 -3.970 -11.208 1.00 93.19 278 PHE A O 1
ATOM 2220 N N . ILE A 1 279 ? 9.404 -4.445 -9.504 1.00 93.19 279 ILE A N 1
ATOM 2221 C CA . ILE A 1 279 ? 8.504 -5.295 -10.295 1.00 93.19 279 ILE A CA 1
ATOM 2222 C C . ILE A 1 279 ? 7.814 -4.486 -11.399 1.00 93.19 279 ILE A C 1
ATOM 2224 O O . ILE A 1 279 ? 7.788 -4.899 -12.556 1.00 93.19 279 ILE A O 1
ATOM 2228 N N . THR A 1 280 ? 7.298 -3.298 -11.079 1.00 90.56 280 THR A N 1
ATOM 2229 C CA . THR A 1 280 ? 6.638 -2.439 -12.075 1.00 90.56 280 THR A CA 1
ATOM 2230 C C . THR A 1 280 ? 7.603 -1.976 -13.164 1.00 90.56 280 THR A C 1
ATOM 2232 O O . THR A 1 280 ? 7.264 -2.051 -14.346 1.00 90.56 280 THR A O 1
ATOM 2235 N N . ARG A 1 281 ? 8.822 -1.553 -12.802 1.00 92.00 281 ARG A N 1
ATOM 2236 C CA . ARG A 1 281 ? 9.853 -1.159 -13.772 1.00 92.00 281 ARG A CA 1
ATOM 2237 C C . ARG A 1 281 ? 10.359 -2.332 -14.594 1.00 92.00 281 ARG A C 1
ATOM 2239 O O . ARG A 1 281 ? 10.560 -2.168 -15.791 1.00 92.00 281 ARG A O 1
ATOM 2246 N N . LEU A 1 282 ? 10.476 -3.521 -14.008 1.00 94.19 282 LEU A N 1
ATOM 2247 C CA . LEU A 1 282 ? 10.829 -4.742 -14.728 1.00 94.19 282 LEU A CA 1
ATOM 2248 C C . LEU A 1 282 ? 9.823 -5.033 -15.845 1.00 94.19 282 LEU A C 1
ATOM 2250 O O . LEU A 1 282 ? 10.225 -5.190 -16.997 1.00 94.19 282 LEU A O 1
ATOM 2254 N N . LEU A 1 283 ? 8.526 -5.018 -15.530 1.00 91.56 283 LEU A N 1
ATOM 2255 C CA . LEU A 1 283 ? 7.456 -5.231 -16.511 1.00 91.56 283 LEU A CA 1
ATOM 2256 C C . LEU A 1 283 ? 7.424 -4.139 -17.595 1.00 91.56 283 LEU A C 1
ATOM 2258 O O . LEU A 1 283 ? 7.061 -4.403 -18.738 1.00 91.56 283 LEU A O 1
ATOM 2262 N N . GLN A 1 284 ? 7.825 -2.911 -17.256 1.00 89.88 284 GLN A N 1
ATOM 2263 C CA . GLN A 1 284 ? 7.886 -1.774 -18.184 1.00 89.88 284 GLN A CA 1
ATOM 2264 C C . GLN A 1 284 ? 9.210 -1.665 -18.955 1.00 89.88 284 GLN A C 1
ATOM 2266 O O . GLN A 1 284 ? 9.299 -0.873 -19.891 1.00 89.88 284 GLN A O 1
ATOM 2271 N N . SER A 1 285 ? 10.239 -2.425 -18.572 1.00 91.81 285 SER A N 1
ATOM 2272 C CA . SER A 1 285 ? 11.604 -2.279 -19.095 1.00 91.81 285 SER A CA 1
ATOM 2273 C C . SER A 1 285 ? 11.743 -2.675 -20.568 1.00 91.81 285 SER A C 1
ATOM 2275 O O . SER A 1 285 ? 12.709 -2.293 -21.222 1.00 91.81 285 SER A O 1
ATOM 2277 N N . GLY A 1 286 ? 10.802 -3.469 -21.091 1.00 91.62 286 GLY A N 1
ATOM 2278 C CA . GLY A 1 286 ? 10.897 -4.076 -22.421 1.00 91.62 286 GLY A CA 1
ATOM 2279 C C . GLY A 1 286 ? 11.912 -5.222 -22.511 1.00 91.62 286 GLY A C 1
ATOM 2280 O O . GLY A 1 286 ? 12.167 -5.716 -23.606 1.00 91.62 286 GLY A O 1
ATOM 2281 N N . LEU A 1 287 ? 12.488 -5.654 -21.381 1.00 92.62 287 LEU A N 1
ATOM 2282 C CA . LEU A 1 287 ? 13.415 -6.790 -21.316 1.00 92.62 287 LEU A CA 1
ATOM 2283 C C . LEU A 1 287 ? 12.704 -8.147 -21.250 1.00 92.62 287 LEU A C 1
ATOM 2285 O O . LEU A 1 287 ? 13.345 -9.161 -21.507 1.00 92.62 287 LEU A O 1
ATOM 2289 N N . ILE A 1 288 ? 11.410 -8.148 -20.917 1.00 92.94 288 ILE A N 1
ATOM 2290 C CA . ILE A 1 288 ? 10.521 -9.312 -20.951 1.00 92.94 288 ILE A CA 1
ATOM 2291 C C . ILE A 1 288 ? 9.452 -9.028 -22.003 1.00 92.94 288 ILE A C 1
ATOM 2293 O O . ILE A 1 288 ? 8.770 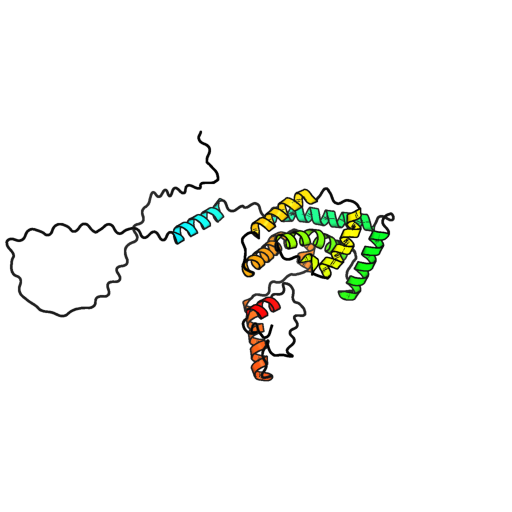-7.999 -21.947 1.00 92.94 288 ILE A O 1
ATOM 2297 N N . THR A 1 289 ? 9.319 -9.901 -22.996 1.00 88.06 289 THR A N 1
ATOM 2298 C CA . THR A 1 289 ? 8.296 -9.749 -24.033 1.00 88.06 289 THR A CA 1
ATOM 2299 C C . THR A 1 289 ? 6.922 -10.194 -23.519 1.00 88.06 289 THR A C 1
ATOM 2301 O O . THR A 1 289 ? 6.838 -11.040 -22.635 1.00 88.06 289 THR A O 1
ATOM 2304 N N . PRO A 1 290 ? 5.805 -9.726 -24.111 1.00 84.94 290 PRO A N 1
ATOM 2305 C CA . PRO A 1 290 ? 4.465 -10.155 -23.695 1.00 84.94 290 PRO A CA 1
ATOM 2306 C C . PRO A 1 290 ? 4.189 -11.663 -23.791 1.00 84.94 290 PRO A C 1
ATOM 2308 O O . PRO A 1 290 ? 3.200 -12.123 -23.240 1.00 84.94 290 PRO A O 1
ATOM 2311 N N . LYS A 1 291 ? 5.008 -12.423 -24.532 1.00 82.94 291 LYS A N 1
ATOM 2312 C CA . LYS A 1 291 ? 4.899 -13.889 -24.632 1.00 82.94 291 LYS A CA 1
ATOM 2313 C C . LYS A 1 291 ? 5.652 -14.622 -23.518 1.00 82.94 291 LYS A C 1
ATOM 2315 O O . LYS A 1 291 ? 5.442 -15.817 -23.348 1.00 82.94 291 LYS A O 1
ATOM 2320 N N . GLU A 1 292 ? 6.559 -13.924 -22.844 1.00 81.75 292 GLU A N 1
ATOM 2321 C CA . GLU A 1 292 ? 7.391 -14.424 -21.745 1.00 81.75 292 GLU A CA 1
ATOM 2322 C C . GLU A 1 292 ? 6.813 -14.043 -20.368 1.00 81.75 292 GLU A C 1
ATOM 2324 O O . GLU A 1 292 ? 7.349 -14.480 -19.352 1.00 81.75 292 GLU A O 1
ATOM 2329 N N . LEU A 1 293 ? 5.739 -13.238 -20.345 1.00 70.94 293 LEU A N 1
ATOM 2330 C CA . LEU A 1 293 ? 4.962 -12.866 -19.156 1.00 70.94 293 LEU A CA 1
ATOM 2331 C C . LEU A 1 293 ? 3.899 -13.907 -18.794 1.00 70.94 293 LEU A C 1
ATOM 2333 O O . LEU A 1 293 ? 3.283 -14.477 -19.724 1.00 70.94 293 LEU A O 1
#